Protein AF-A0A6I2U062-F1 (afdb_monomer_lite)

Radius of gyration: 40.83 Å; chains: 1; bounding box: 83×87×114 Å

Organism: NCBI:txid165179

pLDDT: mean 85.65, std 9.31, range [37.38, 96.0]

Secondary structure (DSSP, 8-state):
---B-TTSSB-HHHHHT-SSHHHHHHHHHHHHHHHHHHHGGGT-PPPPPHHHH---PPPHHHHHHHHHHHHHHHHHHHHHHHHHHHHHHHHHHHHHHHHHHHHHHHHHHHHHHHHHHHHHHHHHHHHHH-GGGHHHHHHHHHHHHHHHHHHHHHHHHHHHHHHHHHHHHHHHHHHHHHHHHHHHHHHHHHHHHHHHHHHHHHHHHHHHHHHHHHHHHHHHGGG--STTGGGGGTT-HHHHHHHHHHHHHHHHHHHHHT-HHHHHHHHHHTT------TT-S--TT--HHHHHHHHHHHHHHHHS---------

Structure (mmCIF, N/CA/C/O backbone):
data_AF-A0A6I2U062-F1
#
_entry.id   AF-A0A6I2U062-F1
#
loop_
_atom_site.group_PDB
_atom_site.id
_atom_site.type_symbol
_atom_site.label_atom_id
_atom_site.label_alt_id
_atom_site.label_comp_id
_atom_site.label_asym_id
_atom_site.label_entity_id
_atom_site.label_seq_id
_atom_site.pdbx_PDB_ins_code
_atom_site.Cartn_x
_atom_site.Cartn_y
_atom_site.Cartn_z
_atom_site.occupancy
_atom_site.B_iso_or_equiv
_atom_site.auth_seq_id
_atom_site.auth_comp_id
_atom_site.auth_asym_id
_atom_site.auth_atom_id
_atom_site.pdbx_PDB_model_num
ATOM 1 N N . MET A 1 1 ? 29.842 -41.034 -26.454 1.00 60.28 1 MET A N 1
ATOM 2 C CA . MET A 1 1 ? 30.408 -41.194 -27.812 1.00 60.28 1 MET A CA 1
ATOM 3 C C . MET A 1 1 ? 29.603 -40.338 -28.770 1.00 60.28 1 MET A C 1
ATOM 5 O O . MET A 1 1 ? 28.381 -40.410 -28.728 1.00 60.28 1 MET A O 1
ATOM 9 N N . VAL A 1 2 ? 30.265 -39.502 -29.568 1.00 72.75 2 VAL A N 1
ATOM 10 C CA . VAL A 1 2 ? 29.602 -38.686 -30.597 1.00 72.75 2 VAL A CA 1
ATOM 11 C C . VAL A 1 2 ? 29.411 -39.562 -31.842 1.00 72.75 2 VAL A C 1
ATOM 13 O O . VAL A 1 2 ? 30.367 -40.241 -32.217 1.00 72.75 2 VAL A O 1
ATOM 16 N N . PRO A 1 3 ? 28.215 -39.622 -32.456 1.00 79.75 3 PRO A N 1
ATOM 17 C CA . PRO A 1 3 ? 27.980 -40.508 -33.588 1.00 79.75 3 PRO A CA 1
ATOM 18 C C . PRO A 1 3 ? 28.683 -39.983 -34.846 1.00 79.75 3 PRO A C 1
ATOM 20 O O . PRO A 1 3 ? 28.448 -38.859 -35.301 1.00 79.75 3 PRO A O 1
ATOM 23 N N . ILE A 1 4 ? 29.558 -40.822 -35.398 1.00 83.25 4 ILE A N 1
ATOM 24 C CA . ILE A 1 4 ? 30.374 -40.542 -36.577 1.00 83.25 4 ILE A CA 1
ATOM 25 C C . ILE A 1 4 ? 29.923 -41.482 -37.699 1.00 83.25 4 ILE A C 1
ATOM 27 O O . ILE A 1 4 ? 29.759 -42.685 -37.504 1.00 83.25 4 ILE A O 1
ATOM 31 N N . THR A 1 5 ? 29.685 -40.910 -38.873 1.00 80.94 5 THR A N 1
ATOM 32 C CA . THR A 1 5 ? 29.376 -41.630 -40.112 1.00 80.94 5 THR A CA 1
ATOM 33 C C . THR A 1 5 ? 30.569 -42.469 -40.572 1.00 80.94 5 THR A C 1
ATOM 35 O O . THR A 1 5 ? 31.707 -42.211 -40.187 1.00 80.94 5 THR A O 1
ATOM 38 N N . LYS A 1 6 ? 30.336 -43.457 -41.445 1.00 83.19 6 LYS A N 1
ATOM 39 C CA . LYS A 1 6 ? 31.407 -44.314 -41.994 1.00 83.19 6 LYS A CA 1
ATOM 40 C C . LYS A 1 6 ? 32.537 -43.518 -42.668 1.00 83.19 6 LYS A C 1
ATOM 42 O O . LYS A 1 6 ? 33.671 -43.979 -42.674 1.00 83.19 6 LYS A O 1
ATOM 47 N N . ASP A 1 7 ? 32.239 -42.305 -43.132 1.00 84.50 7 ASP A N 1
ATOM 48 C CA . ASP A 1 7 ? 33.178 -41.397 -43.801 1.00 84.50 7 ASP A CA 1
ATOM 49 C C . ASP A 1 7 ? 33.899 -40.439 -42.827 1.00 84.50 7 ASP A C 1
ATOM 51 O O . ASP A 1 7 ? 34.485 -39.440 -43.241 1.00 84.50 7 ASP A O 1
ATOM 55 N N . GLY A 1 8 ? 33.818 -40.683 -41.514 1.00 84.88 8 GLY A N 1
ATOM 56 C CA . GLY A 1 8 ? 34.518 -39.895 -40.494 1.00 84.88 8 GLY A CA 1
ATOM 57 C C . GLY A 1 8 ? 33.873 -38.546 -40.151 1.00 84.88 8 GLY A C 1
ATOM 58 O O . GLY A 1 8 ? 34.434 -37.780 -39.371 1.00 84.88 8 GLY A O 1
ATOM 59 N N . ARG A 1 9 ? 32.689 -38.233 -40.694 1.00 84.56 9 ARG A N 1
ATOM 60 C CA . ARG A 1 9 ? 31.953 -36.983 -40.411 1.00 84.56 9 ARG A CA 1
ATOM 61 C C . ARG A 1 9 ? 30.921 -37.166 -39.305 1.00 84.56 9 ARG A C 1
ATOM 63 O O . ARG A 1 9 ? 30.359 -38.248 -39.164 1.00 84.56 9 ARG A O 1
ATOM 70 N N . LEU A 1 10 ? 30.606 -36.100 -38.573 1.00 84.94 10 LEU A N 1
ATOM 71 C CA . LEU A 1 10 ? 29.527 -36.101 -37.581 1.00 84.94 10 LEU A CA 1
ATOM 72 C C . LEU A 1 10 ? 28.177 -36.432 -38.228 1.00 84.94 10 LEU A C 1
ATOM 74 O O . LEU A 1 10 ? 27.790 -35.825 -39.228 1.00 84.94 10 LEU A O 1
ATOM 78 N N . SER A 1 11 ? 27.444 -37.373 -37.636 1.00 84.25 11 SER A N 1
ATOM 79 C CA . SER A 1 11 ? 26.101 -37.719 -38.096 1.00 84.25 11 SER A CA 1
ATOM 80 C C . SER A 1 11 ? 25.068 -36.805 -37.444 1.00 84.25 11 SER A C 1
ATOM 82 O O . SER A 1 11 ? 24.564 -37.098 -36.361 1.00 84.25 11 SER A O 1
ATOM 84 N N . ALA A 1 12 ? 24.708 -35.701 -38.107 1.00 79.38 12 ALA A N 1
ATOM 85 C CA . ALA A 1 12 ? 23.625 -34.822 -37.641 1.00 79.38 12 ALA A CA 1
ATOM 86 C C . ALA A 1 12 ? 22.306 -35.596 -37.455 1.00 79.38 12 ALA A C 1
ATOM 88 O O . ALA A 1 12 ? 21.543 -35.342 -36.525 1.00 79.38 12 ALA A O 1
ATOM 89 N N . LYS A 1 13 ? 22.085 -36.596 -38.312 1.00 79.88 13 LYS A N 1
ATOM 90 C CA . LYS A 1 13 ? 20.933 -37.491 -38.268 1.00 79.88 13 LYS A CA 1
ATOM 91 C C . LYS A 1 13 ? 20.884 -38.282 -36.957 1.00 79.88 13 LYS A C 1
ATOM 93 O O . LYS A 1 13 ? 19.873 -38.250 -36.264 1.00 79.88 13 LYS A O 1
ATOM 98 N N . ASP A 1 14 ? 21.981 -38.920 -36.567 1.00 79.38 14 ASP A N 1
ATOM 99 C CA . ASP A 1 14 ? 22.028 -39.716 -35.332 1.00 79.38 14 ASP A CA 1
ATOM 100 C C . ASP A 1 14 ? 22.154 -38.840 -34.075 1.00 79.38 14 ASP A C 1
ATOM 102 O O . ASP A 1 14 ? 21.733 -39.229 -32.983 1.00 79.38 14 ASP A O 1
ATOM 106 N N . MET A 1 15 ? 22.705 -37.630 -34.223 1.00 78.06 15 MET A N 1
ATOM 107 C CA . MET A 1 15 ? 22.767 -36.642 -33.149 1.00 78.06 15 MET A CA 1
ATOM 108 C C . MET A 1 15 ? 21.385 -36.089 -32.790 1.00 78.06 15 MET A C 1
ATOM 110 O O . MET A 1 15 ? 21.024 -36.088 -31.614 1.00 78.06 15 MET A O 1
ATOM 114 N N . PHE A 1 16 ? 20.607 -35.652 -33.784 1.00 78.81 16 PHE A N 1
ATOM 115 C CA . PHE A 1 16 ? 19.375 -34.886 -33.569 1.00 78.81 16 PHE A CA 1
ATOM 116 C C . PHE A 1 16 ? 18.078 -35.673 -33.824 1.00 78.81 16 PHE A C 1
ATOM 118 O O . PHE A 1 16 ? 17.004 -35.103 -33.674 1.00 78.81 16 PHE A O 1
ATOM 125 N N . GLY A 1 17 ? 18.145 -36.977 -34.128 1.00 71.12 17 GLY A N 1
ATOM 126 C CA . GLY A 1 17 ? 16.981 -37.881 -34.137 1.00 71.12 17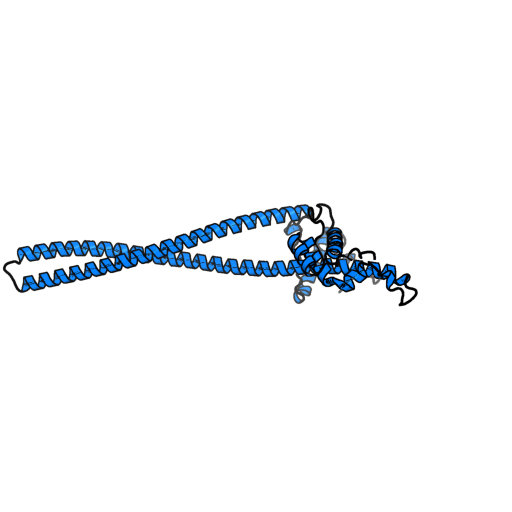 GLY A CA 1
ATOM 127 C C . GLY A 1 17 ? 16.329 -38.071 -35.507 1.00 71.12 17 GLY A C 1
ATOM 128 O O . GLY A 1 17 ? 15.130 -37.873 -35.676 1.00 71.12 17 GLY A O 1
ATOM 129 N N . GLY A 1 18 ? 17.122 -38.440 -36.506 1.00 68.75 18 GLY A N 1
ATOM 130 C CA . GLY A 1 18 ? 16.688 -38.503 -37.889 1.00 68.75 18 GLY A CA 1
ATOM 131 C C . GLY A 1 18 ? 16.008 -39.803 -38.312 1.00 68.75 18 GLY A C 1
ATOM 132 O O . GLY A 1 18 ? 16.602 -40.874 -38.295 1.00 68.75 18 GLY A O 1
ATOM 133 N N . ASN A 1 19 ? 14.782 -39.632 -38.798 1.00 70.25 19 ASN A N 1
ATOM 134 C CA . ASN A 1 19 ? 14.102 -40.332 -39.899 1.00 70.25 19 ASN A CA 1
ATOM 135 C C . ASN A 1 19 ? 12.685 -39.740 -40.051 1.00 70.25 19 ASN A C 1
ATOM 137 O O . ASN A 1 19 ? 12.168 -39.698 -41.160 1.00 70.25 19 ASN A O 1
ATOM 141 N N . ASP A 1 20 ? 12.109 -39.223 -38.958 1.00 79.25 20 ASP A N 1
ATOM 142 C CA . ASP A 1 20 ? 10.832 -38.496 -38.913 1.00 79.25 20 ASP A CA 1
ATOM 143 C C . ASP A 1 20 ? 10.871 -37.358 -37.865 1.00 79.25 20 ASP A C 1
ATOM 145 O O . ASP A 1 20 ? 11.617 -37.421 -36.882 1.00 79.25 20 ASP A O 1
ATOM 149 N N . MET A 1 21 ? 10.041 -36.325 -38.049 1.00 76.38 21 MET A N 1
ATOM 150 C CA . MET A 1 21 ? 9.938 -35.144 -37.180 1.00 76.38 21 MET A CA 1
ATOM 151 C C . MET A 1 21 ? 9.605 -35.489 -35.725 1.00 76.38 21 MET A C 1
ATOM 153 O O . MET A 1 21 ? 10.075 -34.813 -34.809 1.00 76.38 21 MET A O 1
ATOM 157 N N . ASN A 1 22 ? 8.838 -36.553 -35.479 1.00 79.69 22 ASN A N 1
ATOM 158 C CA . ASN A 1 22 ? 8.508 -36.969 -34.115 1.00 79.69 22 ASN A CA 1
ATOM 159 C C . ASN A 1 22 ? 9.727 -37.512 -33.361 1.00 79.69 22 ASN A C 1
ATOM 161 O O . ASN A 1 22 ? 9.903 -37.224 -32.175 1.00 79.69 22 ASN A O 1
ATOM 165 N N . GLN A 1 23 ? 10.595 -38.259 -34.048 1.00 81.75 23 GLN A N 1
ATOM 166 C CA . GLN A 1 23 ? 11.833 -38.777 -33.465 1.00 81.75 23 GLN A CA 1
ATOM 167 C C . GLN A 1 23 ? 12.804 -37.635 -33.164 1.00 81.75 23 GLN A C 1
ATOM 169 O O . GLN A 1 23 ? 13.354 -37.579 -32.063 1.00 81.75 23 GLN A O 1
ATOM 174 N N . ALA A 1 24 ? 12.923 -36.674 -34.085 1.00 83.00 24 ALA A N 1
ATOM 175 C CA . ALA A 1 24 ? 13.755 -35.493 -33.893 1.00 83.00 24 ALA A CA 1
ATOM 176 C C . ALA A 1 24 ? 13.276 -34.652 -32.704 1.00 83.00 24 ALA A C 1
ATOM 178 O O . ALA A 1 24 ? 14.064 -34.244 -31.852 1.00 83.00 24 ALA A O 1
ATOM 179 N N . ARG A 1 25 ? 11.958 -34.462 -32.577 1.00 81.12 25 ARG A N 1
ATOM 180 C CA . ARG A 1 25 ? 11.350 -33.734 -31.458 1.00 81.12 25 ARG A CA 1
ATOM 181 C C . ARG A 1 25 ? 11.618 -34.405 -30.111 1.00 81.12 25 ARG A C 1
ATOM 183 O O . ARG A 1 25 ? 11.981 -33.726 -29.152 1.00 81.12 25 ARG A O 1
ATOM 190 N N . THR A 1 26 ? 11.438 -35.720 -30.024 1.00 84.62 26 THR A N 1
ATOM 191 C CA . THR A 1 26 ? 11.705 -36.483 -28.794 1.00 84.62 26 THR A CA 1
ATOM 192 C C . THR A 1 26 ? 13.185 -36.438 -28.430 1.00 84.62 26 THR A C 1
ATOM 194 O O . THR A 1 26 ? 13.524 -36.172 -27.277 1.00 84.62 26 THR A O 1
ATOM 197 N N . ARG A 1 27 ? 14.071 -36.596 -29.419 1.00 85.31 27 ARG A N 1
ATOM 198 C CA . ARG A 1 27 ? 15.520 -36.512 -29.220 1.00 85.31 27 ARG A CA 1
ATOM 199 C C . ARG A 1 27 ? 15.963 -35.125 -28.761 1.00 85.31 27 ARG A C 1
ATOM 201 O O . ARG A 1 27 ? 16.771 -35.014 -27.847 1.00 85.31 27 ARG A O 1
ATOM 208 N N . MET A 1 28 ? 15.397 -34.068 -29.339 1.00 84.81 28 MET A N 1
ATOM 209 C CA . MET A 1 28 ? 15.682 -32.693 -28.934 1.00 84.81 28 MET A CA 1
ATOM 210 C C . MET A 1 28 ? 15.237 -32.428 -27.489 1.00 84.81 28 MET A C 1
ATOM 212 O O . MET A 1 28 ? 15.977 -31.823 -26.717 1.00 84.81 28 MET A O 1
ATOM 216 N N . ARG A 1 29 ? 14.071 -32.943 -27.071 1.00 85.06 29 ARG A N 1
ATOM 217 C CA . ARG A 1 29 ? 13.631 -32.855 -25.667 1.00 85.06 29 ARG A CA 1
ATOM 218 C C . ARG A 1 29 ? 14.599 -33.539 -24.710 1.00 85.06 29 ARG A C 1
ATOM 220 O O . ARG A 1 29 ? 14.942 -32.939 -23.698 1.00 85.06 29 ARG A O 1
ATOM 227 N N . GLU A 1 30 ? 15.025 -34.756 -25.040 1.00 86.69 30 GLU A N 1
ATOM 228 C CA . GLU A 1 30 ? 15.997 -35.527 -24.259 1.00 86.69 30 GLU A CA 1
ATOM 229 C C . GLU A 1 30 ? 17.319 -34.756 -24.110 1.00 86.69 30 GLU A C 1
ATOM 231 O O . GLU A 1 30 ? 17.854 -34.644 -23.008 1.00 86.69 30 GLU A O 1
ATOM 236 N N . LEU A 1 31 ? 17.817 -34.170 -25.204 1.00 86.81 31 LEU A N 1
ATOM 237 C CA . LEU A 1 31 ? 19.028 -33.350 -25.199 1.00 86.81 31 LEU A CA 1
ATOM 238 C C . LEU A 1 31 ? 18.879 -32.102 -24.323 1.00 86.81 31 LEU A C 1
ATOM 240 O O . LEU A 1 31 ? 19.782 -31.817 -23.542 1.00 86.81 31 LEU A O 1
ATOM 244 N N . HIS A 1 32 ? 17.751 -31.390 -24.398 1.00 85.94 32 HIS A N 1
ATOM 245 C CA . HIS A 1 32 ? 17.496 -30.237 -23.529 1.00 85.94 32 HIS A CA 1
ATOM 246 C C . HIS A 1 32 ? 17.386 -30.624 -22.049 1.00 85.94 32 HIS A C 1
ATOM 248 O O . HIS A 1 32 ? 17.862 -29.871 -21.205 1.00 85.94 32 HIS A O 1
ATOM 254 N N . SER A 1 33 ? 16.806 -31.784 -21.723 1.00 87.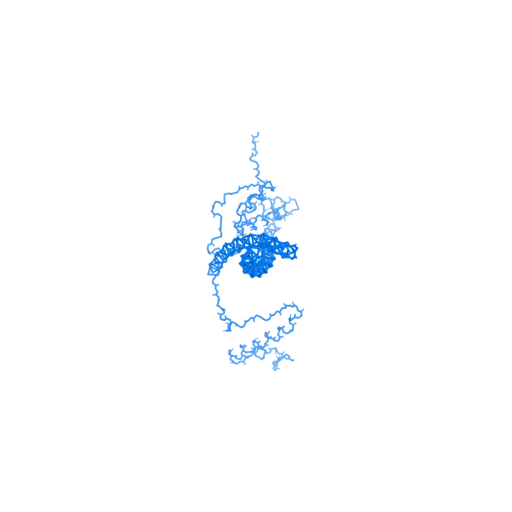81 33 SER A N 1
ATOM 255 C CA . SER A 1 33 ? 16.771 -32.286 -20.342 1.00 87.81 33 SER A CA 1
ATOM 256 C C . SER A 1 33 ? 18.169 -32.622 -19.821 1.00 87.81 33 SER A C 1
ATOM 258 O O . SER A 1 33 ? 18.536 -32.171 -18.743 1.00 87.81 33 SER A O 1
ATOM 260 N N . ARG A 1 34 ? 18.996 -33.310 -20.619 1.00 87.81 34 ARG A N 1
ATOM 261 C CA . ARG A 1 34 ? 20.401 -33.582 -20.259 1.00 87.81 34 ARG A CA 1
ATOM 262 C C . ARG A 1 34 ? 21.236 -32.314 -20.131 1.00 87.81 34 ARG A C 1
ATOM 264 O O . ARG A 1 34 ? 22.101 -32.224 -19.269 1.00 87.81 34 ARG A O 1
ATOM 271 N N . LEU A 1 35 ? 21.005 -31.337 -21.006 1.00 86.94 35 LEU A N 1
ATOM 272 C CA . LEU A 1 35 ? 21.697 -30.056 -20.942 1.00 86.94 35 LEU A CA 1
ATOM 273 C C . LEU A 1 35 ? 21.363 -29.319 -19.640 1.00 86.94 35 LEU A C 1
ATOM 275 O O . LEU A 1 35 ? 22.253 -28.711 -19.057 1.00 86.94 35 LEU A O 1
ATOM 279 N N . ALA A 1 36 ? 20.115 -29.405 -19.173 1.00 88.56 36 ALA A N 1
ATOM 280 C CA . ALA A 1 36 ? 19.677 -28.784 -17.928 1.00 88.56 36 ALA A CA 1
ATOM 281 C C . ALA A 1 36 ? 20.401 -29.348 -16.696 1.00 88.56 36 ALA A C 1
ATOM 283 O O . ALA A 1 36 ? 20.876 -28.565 -15.884 1.00 88.56 36 ALA A O 1
ATOM 284 N N . GLU A 1 37 ? 20.587 -30.671 -16.608 1.00 88.88 37 GLU A N 1
ATOM 285 C CA . GLU A 1 37 ? 21.364 -31.312 -15.526 1.00 88.88 37 GLU A CA 1
ATOM 286 C C . GLU A 1 37 ? 22.801 -30.762 -15.447 1.00 88.88 37 GLU A C 1
ATOM 288 O O . GLU A 1 37 ? 23.344 -30.517 -14.373 1.00 88.88 37 GLU A O 1
ATOM 293 N N . VAL A 1 38 ? 23.431 -30.516 -16.600 1.00 89.00 38 VAL A N 1
ATOM 294 C CA . VAL A 1 38 ? 24.790 -29.947 -16.658 1.00 89.00 38 VAL A CA 1
ATOM 295 C C . VAL A 1 38 ? 24.800 -28.453 -16.314 1.00 89.00 38 VAL A C 1
ATOM 297 O O . VAL A 1 38 ? 25.777 -27.942 -15.756 1.00 89.00 38 VAL A O 1
ATOM 300 N N . ASN A 1 39 ? 23.727 -27.754 -16.669 1.00 88.62 39 ASN A N 1
ATOM 301 C CA . ASN A 1 39 ? 23.559 -26.313 -16.527 1.00 88.62 39 ASN A CA 1
ATOM 302 C C . ASN A 1 39 ? 23.088 -25.879 -15.132 1.00 88.62 39 ASN A C 1
ATOM 304 O O . ASN A 1 39 ? 23.243 -24.709 -14.778 1.00 88.62 39 ASN A O 1
ATOM 308 N N . GLU A 1 40 ? 22.610 -26.817 -14.316 1.00 88.00 40 GLU A N 1
ATOM 309 C CA . GLU A 1 40 ? 22.153 -26.584 -12.945 1.00 88.00 40 GLU A CA 1
ATOM 310 C C . GLU A 1 40 ? 23.222 -25.888 -12.088 1.00 88.00 40 GLU A C 1
ATOM 312 O O . GLU A 1 40 ? 22.932 -24.927 -11.377 1.00 88.00 40 GLU A O 1
ATOM 317 N N . LYS A 1 41 ? 24.500 -26.262 -12.246 1.00 90.56 41 LYS A N 1
ATOM 318 C CA . LYS A 1 41 ? 25.626 -25.622 -11.535 1.00 90.56 41 LYS A CA 1
ATOM 319 C C . LYS A 1 41 ? 25.834 -24.140 -11.882 1.00 90.56 41 LYS A C 1
ATOM 321 O O . LYS A 1 41 ? 26.549 -23.441 -11.169 1.00 90.56 41 LYS A O 1
ATOM 326 N N . TYR A 1 42 ? 25.258 -23.677 -12.990 1.00 87.56 42 TYR A N 1
ATOM 327 C CA . TYR A 1 42 ? 25.274 -22.281 -13.426 1.00 87.56 42 TYR A CA 1
ATOM 328 C C . TYR A 1 42 ? 23.945 -21.564 -13.136 1.00 87.56 42 TYR A C 1
ATOM 330 O O . TYR A 1 42 ? 23.774 -20.426 -13.565 1.00 87.56 42 TYR A O 1
ATOM 338 N N . GLY A 1 43 ? 23.004 -22.213 -12.436 1.00 85.44 43 GLY A N 1
ATOM 339 C CA . GLY A 1 43 ? 21.665 -21.677 -12.177 1.00 85.44 43 GLY A CA 1
ATOM 340 C C . GLY A 1 43 ? 20.797 -21.568 -13.434 1.00 85.44 43 GLY A C 1
ATOM 341 O O . GLY A 1 43 ? 19.869 -20.766 -13.470 1.00 85.44 43 GLY A O 1
ATOM 342 N N . LEU A 1 44 ? 21.127 -22.323 -14.485 1.00 83.88 44 LEU A N 1
ATOM 343 C CA . LEU A 1 44 ? 20.412 -22.311 -15.757 1.00 83.88 44 LEU A CA 1
ATOM 344 C C . LEU A 1 44 ? 19.465 -23.515 -15.819 1.00 83.88 44 LEU A C 1
ATOM 346 O O . LEU A 1 44 ? 19.910 -24.658 -15.919 1.00 83.88 44 LEU A O 1
ATOM 350 N N . GLU A 1 45 ? 18.160 -23.254 -15.785 1.00 80.56 45 GLU A N 1
ATOM 351 C CA . GLU A 1 45 ? 17.114 -24.280 -15.820 1.00 80.56 45 GLU A CA 1
ATOM 352 C C . GLU A 1 45 ? 16.550 -24.523 -17.229 1.00 80.56 45 GLU A C 1
ATOM 354 O O . GLU A 1 45 ? 16.724 -23.733 -18.164 1.00 80.56 45 GLU A O 1
ATOM 359 N N . ARG A 1 46 ? 15.859 -25.654 -17.396 1.00 83.88 46 ARG A N 1
ATOM 360 C CA . ARG A 1 46 ? 15.127 -25.964 -18.626 1.00 83.88 46 ARG A CA 1
ATOM 361 C C . ARG A 1 46 ? 13.815 -25.185 -18.640 1.00 83.88 46 ARG A C 1
ATOM 363 O O . ARG A 1 46 ? 13.018 -25.336 -17.726 1.00 83.88 46 ARG A O 1
ATOM 370 N N . GLY A 1 47 ? 13.544 -24.460 -19.724 1.00 78.75 47 GLY A N 1
ATOM 371 C CA . GLY A 1 47 ? 12.221 -23.872 -19.942 1.00 78.75 47 GLY A CA 1
ATOM 372 C C . GLY A 1 47 ? 11.113 -24.930 -20.060 1.00 78.75 47 GLY A C 1
ATOM 373 O O . GLY A 1 47 ? 11.360 -26.083 -20.443 1.00 78.75 47 GLY A O 1
ATOM 374 N N . ASP A 1 48 ? 9.884 -24.525 -19.755 1.00 79.31 48 ASP A N 1
ATOM 375 C CA . ASP A 1 48 ? 8.717 -25.402 -19.799 1.00 79.31 48 ASP A CA 1
ATOM 376 C C . ASP A 1 48 ? 8.377 -25.880 -21.222 1.00 79.31 48 ASP A C 1
ATOM 378 O O . ASP A 1 48 ? 8.645 -25.211 -22.225 1.00 79.31 48 ASP A O 1
ATOM 382 N N . ASP A 1 49 ? 7.760 -27.062 -21.338 1.00 74.50 49 ASP A N 1
ATOM 383 C CA . ASP A 1 49 ? 7.313 -27.565 -22.642 1.00 74.50 49 ASP A CA 1
ATOM 384 C C . ASP A 1 49 ? 6.108 -26.757 -23.140 1.00 74.50 49 ASP A C 1
ATOM 386 O O . ASP A 1 49 ? 5.048 -26.753 -22.519 1.00 74.50 49 ASP A O 1
ATOM 390 N N . ILE A 1 50 ? 6.256 -26.130 -24.307 1.00 72.12 50 ILE A N 1
ATOM 391 C CA . ILE A 1 50 ? 5.220 -25.314 -24.950 1.00 72.12 50 ILE A CA 1
ATOM 392 C C . ILE A 1 50 ? 3.916 -26.077 -25.243 1.00 72.12 50 ILE A C 1
ATOM 394 O O . ILE A 1 50 ? 2.856 -25.460 -25.305 1.00 72.12 50 ILE A O 1
ATOM 398 N N . ILE A 1 51 ? 3.957 -27.413 -25.404 1.00 70.50 51 ILE A N 1
ATOM 399 C CA . ILE A 1 51 ? 2.729 -28.222 -25.503 1.00 70.50 51 ILE A CA 1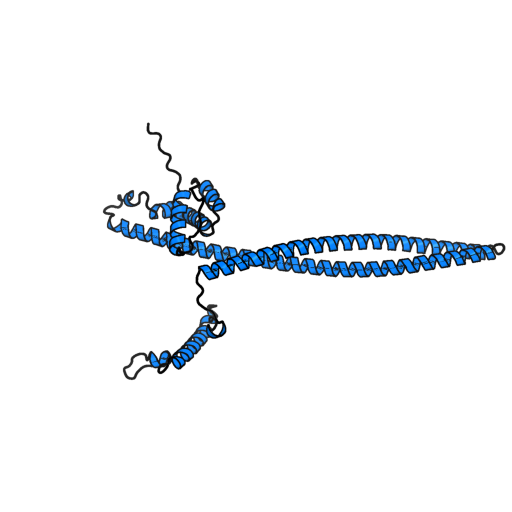
ATOM 400 C C . ILE A 1 51 ? 1.985 -28.220 -24.164 1.00 70.50 51 ILE A C 1
ATOM 402 O O . ILE A 1 51 ? 0.760 -28.157 -24.151 1.00 70.50 51 ILE A O 1
ATOM 406 N N . ILE A 1 52 ? 2.722 -28.316 -23.055 1.00 73.56 52 ILE A N 1
ATOM 407 C CA . ILE A 1 52 ? 2.157 -28.409 -21.706 1.00 73.56 52 ILE A CA 1
ATOM 408 C C . ILE A 1 52 ? 1.670 -27.033 -21.254 1.00 73.56 52 ILE A C 1
ATOM 410 O O . ILE A 1 52 ? 0.556 -26.910 -20.755 1.00 73.56 52 ILE A O 1
ATOM 414 N N . THR A 1 53 ? 2.474 -25.991 -21.466 1.00 74.31 53 THR A N 1
ATOM 415 C CA . THR A 1 53 ? 2.120 -24.624 -21.059 1.00 74.31 53 THR A CA 1
ATOM 416 C C . THR A 1 53 ? 1.093 -23.975 -21.973 1.00 74.31 53 THR A C 1
ATOM 418 O O . THR A 1 53 ? 0.466 -22.992 -21.588 1.00 74.31 53 THR A O 1
ATOM 421 N N . GLY A 1 54 ? 0.934 -24.480 -23.201 1.00 75.50 54 GLY A N 1
ATOM 422 C CA . GLY A 1 54 ? 0.060 -23.883 -24.206 1.00 75.50 54 GLY A CA 1
ATOM 423 C C . GLY A 1 54 ? 0.478 -22.465 -24.603 1.00 75.50 54 GLY A C 1
ATOM 424 O O . GLY A 1 54 ? -0.329 -21.737 -25.189 1.00 75.50 54 GLY A O 1
ATOM 425 N N . ALA A 1 55 ? 1.710 -22.053 -24.281 1.00 71.00 55 ALA A N 1
ATOM 426 C CA . ALA A 1 55 ? 2.191 -20.710 -24.552 1.00 71.00 55 ALA A CA 1
ATOM 427 C C . ALA A 1 55 ? 2.177 -20.453 -26.066 1.00 71.00 55 ALA A C 1
ATOM 429 O O . ALA A 1 55 ? 2.811 -21.156 -26.852 1.00 71.00 55 ALA A O 1
ATOM 430 N N . LYS A 1 56 ? 1.418 -19.443 -26.490 1.00 72.31 56 LYS A N 1
ATOM 431 C CA . LYS A 1 56 ? 1.368 -18.984 -27.881 1.00 72.31 56 LYS A CA 1
ATOM 432 C C . LYS A 1 56 ? 2.143 -17.684 -28.004 1.00 72.31 56 LYS A C 1
ATOM 434 O O . LYS A 1 56 ? 2.182 -16.897 -27.060 1.00 72.31 56 LYS A O 1
ATOM 439 N N . HIS A 1 57 ? 2.720 -17.442 -29.180 1.00 74.00 57 HIS A N 1
ATOM 440 C CA . HIS A 1 57 ? 3.279 -16.134 -29.494 1.00 74.00 57 HIS A CA 1
ATOM 441 C C . HIS A 1 57 ? 2.179 -15.076 -29.334 1.00 74.00 57 HIS A C 1
ATOM 443 O O . HIS A 1 57 ? 1.161 -15.121 -30.027 1.00 74.00 57 HIS A O 1
ATOM 449 N N . LYS A 1 58 ? 2.374 -14.158 -28.388 1.00 69.94 58 LYS A N 1
ATOM 450 C CA . LYS A 1 58 ? 1.531 -12.979 -28.208 1.00 69.94 58 LYS A CA 1
ATOM 451 C C . LYS A 1 58 ? 2.215 -11.808 -28.892 1.00 69.94 58 LYS A C 1
ATOM 453 O O . LYS A 1 58 ? 3.423 -11.628 -28.749 1.00 69.94 58 LYS A O 1
ATOM 458 N N . SER A 1 59 ? 1.437 -10.998 -29.601 1.00 75.44 59 SER A N 1
ATOM 459 C CA . SER A 1 59 ? 1.944 -9.715 -30.079 1.00 75.44 59 SER A CA 1
ATOM 460 C C . SER A 1 59 ? 2.300 -8.825 -28.884 1.00 75.44 59 SER A C 1
ATOM 462 O O . SER A 1 59 ? 1.667 -8.901 -27.822 1.00 75.44 59 SER A O 1
ATOM 464 N N . THR A 1 60 ? 3.284 -7.948 -29.055 1.00 72.62 60 THR A N 1
ATOM 465 C CA . THR A 1 60 ? 3.704 -7.013 -28.005 1.00 72.62 60 THR A CA 1
ATOM 466 C C . THR A 1 60 ? 2.540 -6.147 -27.514 1.00 72.62 60 THR A C 1
ATOM 468 O O . THR A 1 60 ? 2.420 -5.893 -26.319 1.00 72.62 60 THR A O 1
ATOM 471 N N . GLU A 1 61 ? 1.637 -5.746 -28.411 1.00 70.81 61 GLU A N 1
ATOM 472 C CA . GLU A 1 61 ? 0.446 -4.959 -28.075 1.00 70.81 61 GLU A CA 1
ATOM 473 C C . GLU A 1 61 ? -0.555 -5.751 -27.223 1.00 70.81 61 GLU A C 1
ATOM 475 O O . GLU A 1 61 ? -1.044 -5.245 -26.215 1.00 70.81 61 GLU A O 1
ATOM 480 N N . THR A 1 62 ? -0.831 -7.011 -27.579 1.00 73.06 62 THR A N 1
ATOM 481 C CA . THR A 1 62 ? -1.712 -7.872 -26.769 1.00 73.06 62 THR A CA 1
ATOM 482 C C . THR A 1 62 ? -1.156 -8.082 -25.364 1.00 73.06 62 THR A C 1
ATOM 484 O O . THR A 1 62 ? -1.906 -7.991 -24.400 1.00 73.06 62 THR A O 1
ATOM 487 N N . TYR A 1 63 ? 0.161 -8.267 -25.240 1.00 75.12 63 TYR A N 1
ATOM 488 C CA . TYR A 1 63 ? 0.822 -8.403 -23.944 1.00 75.12 63 TYR A CA 1
ATOM 489 C C . TYR A 1 63 ? 0.731 -7.117 -23.109 1.00 75.12 63 TYR A C 1
ATOM 491 O O . TYR A 1 63 ? 0.400 -7.168 -21.928 1.00 75.12 63 TYR A O 1
ATOM 499 N N . ARG A 1 64 ? 0.954 -5.942 -23.718 1.00 73.25 64 ARG A N 1
ATOM 500 C CA . ARG A 1 64 ? 0.816 -4.653 -23.017 1.00 73.25 64 ARG A CA 1
ATOM 501 C C . ARG A 1 64 ? -0.605 -4.395 -22.529 1.00 73.25 64 ARG A C 1
ATOM 503 O O . ARG A 1 64 ? -0.762 -3.863 -21.436 1.00 73.25 64 ARG A O 1
ATOM 510 N N . ARG A 1 65 ? -1.627 -4.744 -23.320 1.00 75.69 65 ARG A N 1
ATOM 511 C CA . ARG A 1 65 ? -3.033 -4.590 -22.911 1.00 75.69 65 ARG A CA 1
ATOM 512 C C . ARG A 1 65 ? -3.378 -5.486 -21.732 1.00 75.69 65 ARG A C 1
ATOM 514 O O . ARG A 1 65 ? -3.920 -4.987 -20.756 1.00 75.69 65 ARG A O 1
ATOM 521 N N . GLU A 1 66 ? -3.007 -6.763 -21.799 1.00 81.31 66 GLU A N 1
ATOM 522 C CA . GLU A 1 66 ? -3.194 -7.695 -20.682 1.00 81.31 66 GLU A CA 1
ATOM 523 C C . GLU A 1 66 ? -2.493 -7.189 -19.413 1.00 81.31 66 GLU A C 1
ATOM 525 O O . GLU A 1 66 ? -3.108 -7.157 -18.351 1.00 81.31 66 GLU A O 1
ATOM 530 N N . LEU A 1 67 ? -1.252 -6.704 -19.531 1.00 81.12 67 LEU A N 1
ATOM 531 C CA . LEU A 1 67 ? -0.508 -6.140 -18.403 1.00 81.12 67 LEU A CA 1
ATOM 532 C C . LEU A 1 67 ? -1.167 -4.866 -17.847 1.00 81.12 67 LEU A C 1
ATOM 534 O O . LEU A 1 67 ? -1.195 -4.658 -16.637 1.00 81.12 67 LEU A O 1
ATOM 538 N N . ALA A 1 68 ? -1.714 -4.003 -18.706 1.00 77.75 68 ALA A N 1
ATOM 539 C CA . ALA A 1 68 ? -2.442 -2.811 -18.274 1.00 77.75 68 ALA A CA 1
ATOM 540 C C . ALA A 1 68 ? -3.738 -3.170 -17.527 1.00 77.75 68 ALA A C 1
ATOM 542 O O . ALA A 1 68 ? -4.046 -2.559 -16.499 1.00 77.75 68 ALA A O 1
ATOM 543 N N . ASP A 1 69 ? -4.469 -4.178 -18.005 1.00 81.56 69 ASP A N 1
ATOM 544 C CA . ASP A 1 69 ? -5.670 -4.693 -17.347 1.00 81.56 69 ASP A CA 1
ATOM 545 C C . ASP A 1 69 ? -5.337 -5.366 -16.005 1.00 81.56 69 ASP A C 1
ATOM 547 O O . ASP A 1 69 ? -6.036 -5.151 -15.008 1.00 81.56 69 ASP A O 1
ATOM 551 N N . GLU A 1 70 ? -4.233 -6.112 -15.934 1.00 88.44 70 GLU A N 1
ATOM 552 C CA . GLU A 1 70 ? -3.718 -6.700 -14.695 1.00 88.44 70 GLU A CA 1
ATOM 553 C C . GLU A 1 70 ? -3.323 -5.614 -13.686 1.00 88.44 70 GLU A C 1
ATOM 555 O O . GLU A 1 70 ? -3.787 -5.631 -12.544 1.00 88.44 70 GLU A O 1
ATOM 560 N N . CYS A 1 71 ? -2.573 -4.594 -14.117 1.00 83.88 71 CYS A N 1
ATOM 561 C CA . CYS A 1 71 ? -2.237 -3.428 -13.297 1.00 83.88 71 CYS A CA 1
ATOM 562 C C . CYS A 1 71 ? -3.489 -2.712 -12.773 1.00 83.88 71 CYS A C 1
ATOM 564 O O . CYS A 1 71 ? -3.546 -2.338 -11.599 1.00 83.88 71 CYS A O 1
ATOM 566 N N . ARG A 1 72 ? -4.516 -2.534 -13.614 1.00 86.31 72 ARG A N 1
ATOM 567 C CA . ARG A 1 72 ? -5.792 -1.931 -13.205 1.00 86.31 72 ARG A CA 1
ATOM 568 C C . ARG A 1 72 ? -6.502 -2.788 -12.157 1.00 86.31 72 ARG A C 1
ATOM 570 O O . ARG A 1 72 ? -7.030 -2.252 -11.183 1.00 86.31 72 ARG A O 1
ATOM 577 N N . THR A 1 73 ? -6.499 -4.103 -12.342 1.00 89.56 73 THR A N 1
ATOM 578 C CA . THR A 1 73 ? -7.112 -5.066 -11.419 1.00 89.56 73 THR A CA 1
ATOM 579 C C . THR A 1 73 ? -6.407 -5.050 -10.065 1.00 89.56 73 THR A C 1
ATOM 581 O O . THR A 1 73 ? -7.063 -4.875 -9.037 1.00 89.56 73 THR A O 1
ATOM 584 N N . LEU A 1 74 ? -5.075 -5.114 -10.063 1.00 86.06 74 LEU A N 1
ATOM 585 C CA . LEU A 1 74 ? -4.246 -5.013 -8.862 1.00 86.06 74 LEU A CA 1
ATOM 586 C C . LEU A 1 74 ? -4.430 -3.667 -8.152 1.00 86.06 74 LEU A C 1
ATOM 588 O O . LEU A 1 74 ? -4.558 -3.627 -6.930 1.00 86.06 74 LEU A O 1
ATOM 592 N N . SER A 1 75 ? -4.503 -2.560 -8.897 1.00 82.12 75 SER A N 1
ATOM 593 C CA . SER A 1 75 ? -4.753 -1.230 -8.329 1.00 82.12 75 SER A CA 1
ATOM 594 C C . SER A 1 75 ? -6.101 -1.165 -7.601 1.00 82.12 75 SER A C 1
ATOM 596 O O . SER A 1 75 ? -6.174 -0.697 -6.459 1.00 82.12 75 SER A O 1
ATOM 598 N N . ASN A 1 76 ? -7.158 -1.716 -8.209 1.00 85.31 76 ASN A N 1
ATOM 599 C CA . ASN A 1 76 ? -8.469 -1.829 -7.569 1.00 85.31 76 ASN A CA 1
ATOM 600 C C . ASN A 1 76 ? -8.402 -2.697 -6.305 1.00 85.31 76 ASN A C 1
ATOM 602 O O . ASN A 1 76 ? -8.949 -2.316 -5.269 1.00 85.31 76 ASN A O 1
ATOM 606 N N . GLU A 1 77 ? -7.698 -3.829 -6.359 1.00 86.25 77 GLU A N 1
ATOM 607 C CA . GLU A 1 77 ? -7.536 -4.732 -5.218 1.00 86.25 77 GLU A CA 1
ATOM 608 C C . GLU A 1 77 ? -6.791 -4.058 -4.053 1.00 86.25 77 GLU A C 1
ATOM 610 O O . GLU A 1 77 ? -7.201 -4.180 -2.896 1.00 86.25 77 GLU A O 1
ATOM 615 N N . VAL A 1 78 ? -5.739 -3.283 -4.338 1.00 83.50 78 VAL A N 1
ATOM 616 C CA . VAL A 1 78 ? -5.028 -2.464 -3.341 1.00 83.50 78 VAL A CA 1
ATOM 617 C C . VAL A 1 78 ? -5.970 -1.435 -2.716 1.00 83.50 78 VAL A C 1
ATOM 619 O O . VAL A 1 78 ? -5.990 -1.284 -1.490 1.00 83.50 78 VAL A O 1
ATOM 622 N N . GLY A 1 79 ? -6.788 -0.761 -3.529 1.00 83.94 79 GLY A N 1
ATOM 623 C CA . GLY A 1 79 ? -7.821 0.158 -3.051 1.00 83.94 79 GLY A CA 1
ATOM 624 C C . GLY A 1 79 ? -8.799 -0.525 -2.091 1.00 83.94 79 GLY A C 1
ATOM 625 O O . GLY A 1 79 ? -9.006 -0.051 -0.970 1.00 83.94 79 GLY A O 1
ATOM 626 N N . MET A 1 80 ? -9.332 -1.686 -2.478 1.00 86.25 80 MET A N 1
ATOM 627 C CA . MET A 1 80 ? -10.231 -2.485 -1.641 1.00 86.25 80 MET A CA 1
ATOM 628 C C . MET A 1 80 ? -9.559 -2.908 -0.328 1.00 86.25 80 MET A C 1
ATOM 630 O O . MET A 1 80 ? -10.118 -2.682 0.747 1.00 86.25 80 MET A O 1
ATOM 634 N N . LYS A 1 81 ? -8.328 -3.431 -0.376 1.00 86.56 81 LYS A N 1
ATOM 635 C CA . LYS A 1 81 ? -7.562 -3.818 0.822 1.00 86.56 81 LYS A CA 1
ATOM 636 C C . LYS A 1 81 ? -7.327 -2.636 1.761 1.00 86.56 81 LYS A C 1
ATOM 638 O O . LYS A 1 81 ? -7.476 -2.787 2.972 1.00 86.56 81 LYS A O 1
ATOM 643 N N . LYS A 1 82 ? -7.039 -1.443 1.230 1.00 86.38 82 LYS A N 1
ATOM 644 C CA . LYS A 1 82 ? -6.885 -0.219 2.032 1.00 86.38 82 LYS A CA 1
ATOM 645 C C . LYS A 1 82 ? -8.180 0.150 2.763 1.00 86.38 82 LYS A C 1
ATOM 647 O O . LYS A 1 82 ? -8.140 0.478 3.949 1.00 86.38 82 LYS A O 1
ATOM 652 N N . THR A 1 83 ? -9.330 0.053 2.090 1.00 87.62 83 THR A N 1
ATOM 653 C CA . THR A 1 83 ? -10.634 0.300 2.732 1.00 87.62 83 THR A CA 1
ATOM 654 C C . THR A 1 83 ? -10.939 -0.733 3.818 1.00 87.62 83 THR A C 1
ATOM 656 O O . THR A 1 83 ? -11.330 -0.345 4.921 1.00 87.62 83 THR A O 1
ATOM 659 N N . LEU A 1 84 ? -10.663 -2.018 3.561 1.00 87.12 84 LEU A N 1
ATOM 660 C CA . LEU A 1 84 ? -10.837 -3.101 4.529 1.00 87.12 84 LEU A CA 1
ATOM 661 C C . LEU A 1 84 ? -9.965 -2.891 5.772 1.00 87.12 84 LEU A C 1
ATOM 663 O O . LEU A 1 84 ? -10.470 -2.985 6.887 1.00 87.12 84 LEU A O 1
ATOM 667 N N . LEU A 1 85 ? -8.690 -2.536 5.590 1.00 85.31 85 LEU A N 1
ATOM 668 C CA . LEU A 1 85 ? -7.760 -2.258 6.688 1.00 85.31 85 LEU A CA 1
ATOM 669 C C . LEU A 1 85 ? -8.239 -1.080 7.545 1.00 85.31 85 LEU A C 1
ATOM 671 O O . LEU A 1 85 ? -8.236 -1.164 8.772 1.00 85.31 85 LEU A O 1
ATOM 675 N N . SER A 1 86 ? -8.743 -0.009 6.921 1.00 87.44 86 SER A N 1
ATOM 676 C CA . SER A 1 86 ? -9.347 1.100 7.671 1.00 87.44 86 SER A CA 1
ATOM 677 C C . SER A 1 86 ? -10.584 0.663 8.470 1.00 87.44 86 SER A C 1
ATOM 679 O O . SER A 1 86 ? -10.789 1.107 9.603 1.00 87.44 86 SER A O 1
ATOM 681 N N . GLY A 1 87 ? -11.384 -0.252 7.910 1.00 87.81 87 GLY A N 1
ATOM 682 C CA . GLY A 1 87 ? -12.541 -0.840 8.576 1.00 87.81 87 GLY A CA 1
ATOM 683 C C . GLY A 1 87 ? -12.141 -1.700 9.774 1.00 87.81 87 GLY A C 1
ATOM 684 O O . GLY A 1 87 ? -12.719 -1.546 10.850 1.00 87.81 87 GLY A O 1
ATOM 685 N N . LEU A 1 88 ? -11.120 -2.549 9.616 1.00 86.00 88 LEU A N 1
ATOM 686 C CA . LEU A 1 88 ? -10.566 -3.376 10.691 1.00 86.00 88 LEU A CA 1
ATOM 687 C C . LEU A 1 88 ? -10.018 -2.515 11.832 1.00 86.00 88 LEU A C 1
ATOM 689 O O . LEU A 1 88 ? -10.379 -2.749 12.983 1.00 86.00 88 LEU A O 1
ATOM 693 N N . ASN A 1 89 ? -9.259 -1.460 11.525 1.00 87.75 89 ASN A N 1
ATOM 694 C CA . ASN A 1 89 ? -8.757 -0.524 12.536 1.00 87.75 89 ASN A CA 1
ATOM 695 C C . ASN A 1 89 ? -9.894 0.136 13.323 1.00 87.75 89 ASN A C 1
ATOM 697 O O . ASN A 1 89 ? -9.848 0.206 14.549 1.00 87.75 89 ASN A O 1
ATOM 701 N N . ARG A 1 90 ? -10.971 0.551 12.645 1.00 92.62 90 ARG A N 1
ATOM 702 C CA . ARG A 1 90 ? -12.152 1.100 13.326 1.00 92.62 90 ARG A CA 1
ATOM 703 C C . ARG A 1 90 ? -12.820 0.063 14.235 1.00 92.62 90 ARG A C 1
ATOM 705 O O . ARG A 1 90 ? -13.301 0.419 15.312 1.00 92.62 90 ARG A O 1
ATOM 712 N N . SER A 1 91 ? -12.877 -1.197 13.809 1.00 87.62 91 SER A N 1
ATOM 713 C CA . SER A 1 91 ? -13.405 -2.304 14.616 1.00 87.62 91 SER A CA 1
ATOM 714 C C . SER A 1 91 ? -12.537 -2.587 15.844 1.00 87.62 91 SER A C 1
ATOM 716 O O . SER A 1 91 ? -13.095 -2.766 16.925 1.00 87.62 91 SER A O 1
ATOM 718 N N . ILE A 1 92 ? -11.207 -2.529 15.716 1.00 86.94 92 ILE A N 1
ATOM 719 C CA . ILE A 1 92 ? -10.258 -2.620 16.838 1.00 86.94 92 ILE A CA 1
ATOM 720 C C . ILE A 1 92 ? -10.535 -1.511 17.856 1.00 86.94 92 ILE A C 1
ATOM 722 O O . ILE A 1 92 ? -10.803 -1.806 19.017 1.00 86.94 92 ILE A O 1
ATOM 726 N N . THR A 1 93 ? -10.607 -0.248 17.425 1.00 90.44 93 THR A N 1
ATOM 727 C CA . THR A 1 93 ? -10.883 0.878 18.337 1.00 90.44 93 THR A CA 1
ATOM 728 C C . THR A 1 93 ? -12.230 0.731 19.054 1.00 90.44 93 THR A C 1
ATOM 730 O O . THR A 1 93 ? -12.363 1.042 20.242 1.00 90.44 93 THR A O 1
ATOM 733 N N . LYS A 1 94 ? -13.258 0.232 18.355 1.00 92.38 94 LYS A N 1
ATOM 734 C CA . LYS A 1 94 ? -14.557 -0.076 18.972 1.00 92.38 94 LYS A CA 1
ATOM 735 C C . LYS A 1 94 ? -14.444 -1.197 20.008 1.00 92.38 94 LYS A C 1
ATOM 737 O O . LYS A 1 94 ? -15.027 -1.068 21.085 1.00 92.38 94 LYS A O 1
ATOM 742 N N . ALA A 1 95 ? -13.713 -2.269 19.705 1.00 84.94 95 ALA A N 1
ATOM 743 C CA . ALA A 1 95 ? -13.489 -3.381 20.626 1.00 84.94 95 ALA A CA 1
ATOM 744 C C . ALA A 1 95 ? -12.727 -2.925 21.882 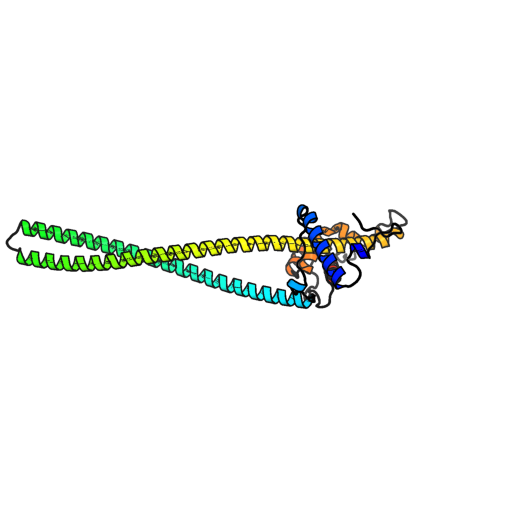1.00 84.94 95 ALA A C 1
ATOM 746 O O . ALA A 1 95 ? -13.172 -3.200 22.994 1.00 84.94 95 ALA A O 1
ATOM 747 N N . GLU A 1 96 ? -11.664 -2.134 21.727 1.00 86.81 96 GLU A N 1
ATOM 748 C CA . GLU A 1 96 ? -10.908 -1.542 22.839 1.00 86.81 96 GLU A CA 1
ATOM 749 C C . GLU A 1 96 ? -11.786 -0.652 23.727 1.00 86.81 96 GLU A C 1
ATOM 751 O O . GLU A 1 96 ? -11.746 -0.746 24.954 1.00 86.81 96 GLU A O 1
ATOM 756 N N . THR A 1 97 ? -12.628 0.186 23.116 1.00 92.94 97 THR A N 1
ATOM 757 C CA . THR A 1 97 ? -13.559 1.060 23.848 1.00 92.94 97 THR A CA 1
ATOM 758 C C . THR A 1 97 ? -14.577 0.237 24.637 1.00 92.94 97 THR A C 1
ATOM 760 O O . THR A 1 97 ? -14.859 0.534 25.799 1.00 92.94 97 THR A O 1
ATOM 763 N N . LYS A 1 98 ? -15.099 -0.838 24.033 1.00 90.19 98 LYS A N 1
ATOM 764 C CA . LYS A 1 98 ? -16.021 -1.770 24.690 1.00 90.19 98 LYS A CA 1
ATOM 765 C C . LYS A 1 98 ? -15.356 -2.483 25.868 1.00 90.19 98 LYS A C 1
ATOM 767 O O . LYS A 1 98 ? -15.983 -2.596 26.917 1.00 90.19 98 LYS A O 1
ATOM 772 N N . ILE A 1 99 ? -14.106 -2.926 25.720 1.00 88.88 99 ILE A N 1
ATOM 773 C CA . ILE A 1 99 ? -13.325 -3.538 26.805 1.00 88.88 99 ILE A CA 1
ATOM 774 C C . ILE A 1 99 ? -13.164 -2.553 27.959 1.00 88.88 99 ILE A C 1
ATOM 776 O O . ILE A 1 99 ? -13.511 -2.904 29.083 1.00 88.88 99 ILE A O 1
ATOM 780 N N . LYS A 1 100 ? -12.734 -1.313 27.689 1.00 93.44 100 LYS A N 1
ATOM 781 C CA . LYS A 1 100 ? -12.589 -0.275 28.724 1.00 93.44 100 LYS A CA 1
ATOM 782 C C . LYS A 1 100 ? -13.903 -0.032 29.469 1.00 93.44 100 LYS A C 1
ATOM 784 O O . LYS A 1 100 ? -13.928 -0.047 30.695 1.00 93.44 100 LYS A O 1
ATOM 789 N N . ALA A 1 101 ? -15.013 0.106 28.742 1.00 92.69 101 ALA A N 1
ATOM 790 C CA . ALA A 1 101 ? -16.329 0.293 29.349 1.00 92.69 101 ALA A CA 1
ATOM 791 C C . ALA A 1 101 ? -16.759 -0.912 30.208 1.00 92.69 101 ALA A C 1
ATOM 793 O O . ALA A 1 101 ? -17.290 -0.733 31.304 1.00 92.69 101 ALA A O 1
ATOM 794 N N . LEU A 1 102 ? -16.525 -2.142 29.734 1.00 88.75 102 LEU A N 1
ATOM 795 C CA . LEU A 1 102 ? -16.813 -3.368 30.485 1.00 88.75 102 LEU A CA 1
ATOM 796 C C . LEU A 1 102 ? -15.936 -3.497 31.732 1.00 88.75 102 LEU A C 1
ATOM 798 O O . LEU A 1 102 ? -16.457 -3.864 32.778 1.00 88.75 102 LEU A O 1
ATOM 802 N N . GLN A 1 103 ? -14.652 -3.141 31.658 1.00 91.06 103 GLN A N 1
ATOM 803 C CA . GLN A 1 103 ? -13.756 -3.102 32.816 1.00 91.06 103 GLN A CA 1
ATOM 804 C C . GLN A 1 103 ? -14.270 -2.137 33.889 1.00 91.06 103 GLN A C 1
ATOM 806 O O . GLN A 1 103 ? -14.355 -2.513 35.056 1.00 91.06 103 GLN A O 1
ATOM 811 N N . THR A 1 104 ? -14.689 -0.927 33.502 1.00 95.25 104 THR A N 1
ATOM 812 C CA . THR A 1 104 ? -15.294 0.033 34.438 1.00 95.25 104 THR A CA 1
ATOM 813 C C . THR A 1 104 ? -16.591 -0.505 35.043 1.00 95.25 104 THR A C 1
ATOM 815 O O . THR A 1 104 ? -16.794 -0.405 36.250 1.00 95.25 104 THR A O 1
ATOM 818 N N . MET A 1 105 ? -17.464 -1.115 34.233 1.00 92.62 105 MET A N 1
ATOM 819 C CA . MET A 1 105 ? -18.702 -1.729 34.731 1.00 92.62 105 MET A CA 1
ATOM 820 C C . MET A 1 105 ? -18.429 -2.860 35.730 1.00 92.62 105 MET A C 1
ATOM 822 O O . MET A 1 105 ? -19.099 -2.921 36.756 1.00 92.62 105 MET A O 1
ATOM 826 N N . VAL A 1 106 ? -17.456 -3.731 35.447 1.00 89.88 106 VAL A N 1
ATOM 827 C CA . VAL A 1 106 ? -17.039 -4.817 36.347 1.00 89.88 106 VAL A CA 1
ATOM 828 C C . VAL A 1 106 ? -16.529 -4.244 37.667 1.00 89.88 106 VAL A C 1
ATOM 830 O O . VAL A 1 106 ? -17.037 -4.633 38.711 1.00 89.88 106 VAL A O 1
ATOM 833 N N . SER A 1 107 ? -15.628 -3.259 37.627 1.00 93.75 107 SER A N 1
ATOM 834 C CA . SER A 1 107 ? -15.088 -2.624 38.837 1.00 93.75 107 SER A CA 1
ATOM 835 C C . SER A 1 107 ? -16.179 -1.972 39.700 1.00 93.75 107 SER A C 1
ATOM 837 O O . SER A 1 107 ? -16.188 -2.136 40.920 1.00 93.75 107 SER A O 1
ATOM 839 N N . ASN A 1 108 ? -17.148 -1.292 39.079 1.00 94.69 108 ASN A N 1
ATOM 840 C CA . ASN A 1 108 ? -18.275 -0.694 39.800 1.00 94.69 108 ASN A CA 1
ATOM 841 C C . ASN A 1 108 ? -19.177 -1.751 40.456 1.00 94.69 108 ASN A C 1
ATOM 843 O O . ASN A 1 108 ? -19.648 -1.548 41.574 1.00 94.69 108 ASN A O 1
ATOM 847 N N . LEU A 1 109 ? -19.432 -2.867 39.767 1.00 90.75 109 LEU A N 1
ATOM 848 C CA . LEU A 1 109 ? -20.253 -3.961 40.289 1.00 90.75 109 LEU A CA 1
ATOM 849 C C . LEU A 1 109 ? -19.542 -4.728 41.413 1.00 90.75 109 LEU A C 1
ATOM 851 O O . LEU A 1 109 ? -20.193 -5.058 42.396 1.00 90.75 109 LEU A O 1
ATOM 855 N N . GLU A 1 110 ? -18.227 -4.943 41.315 1.00 90.88 110 GLU A N 1
ATOM 856 C CA . GLU A 1 110 ? -17.413 -5.534 42.391 1.00 90.88 110 GLU A CA 1
ATOM 857 C C . GLU A 1 110 ? -17.430 -4.662 43.651 1.00 90.88 110 GLU A C 1
ATOM 859 O O . GLU A 1 110 ? -17.559 -5.174 44.762 1.00 90.88 110 GLU A O 1
ATOM 864 N N . LYS A 1 111 ? -17.383 -3.333 43.491 1.00 95.19 111 LYS A N 1
ATOM 865 C CA . LYS A 1 111 ? -17.539 -2.408 44.618 1.00 95.19 111 LYS A CA 1
ATOM 866 C C . LYS A 1 111 ? -18.931 -2.509 45.249 1.00 95.19 111 LYS A C 1
ATOM 868 O O . LYS A 1 111 ? -19.040 -2.643 46.461 1.00 95.19 111 LYS A O 1
ATOM 873 N N . ALA A 1 112 ? -19.990 -2.505 44.436 1.00 91.00 112 ALA A N 1
ATOM 874 C CA . ALA A 1 112 ? -21.362 -2.630 44.932 1.00 91.00 112 ALA A CA 1
ATOM 875 C C . ALA A 1 112 ? -21.621 -3.978 45.632 1.00 91.00 112 ALA A C 1
ATOM 877 O O . ALA A 1 112 ? -22.370 -4.037 46.606 1.00 91.00 112 ALA A O 1
ATOM 878 N N . GLU A 1 113 ? -21.011 -5.057 45.140 1.00 88.56 113 GLU A N 1
ATOM 879 C CA . GLU A 1 113 ? -21.027 -6.372 45.778 1.00 88.56 113 GLU A CA 1
ATOM 880 C C . GLU A 1 113 ? -20.357 -6.323 47.158 1.00 88.56 113 GLU A C 1
ATOM 882 O O . GLU A 1 113 ? -20.956 -6.776 48.133 1.00 88.56 113 GLU A O 1
ATOM 887 N N . ALA A 1 114 ? -19.160 -5.732 47.252 1.00 92.81 114 ALA A N 1
ATOM 888 C CA . ALA A 1 114 ? -18.435 -5.577 48.512 1.00 92.81 114 ALA A CA 1
ATOM 889 C C . ALA A 1 114 ? -19.214 -4.730 49.532 1.00 92.81 114 ALA A C 1
ATOM 891 O O . ALA A 1 114 ? -19.369 -5.152 50.678 1.00 92.81 114 ALA A O 1
ATOM 892 N N . ASP A 1 115 ? -19.767 -3.589 49.106 1.00 93.06 115 ASP A N 1
ATOM 893 C CA . ASP A 1 115 ? -20.550 -2.693 49.963 1.00 93.06 115 ASP A CA 1
ATOM 894 C C . ASP A 1 115 ? -21.792 -3.410 50.523 1.00 93.06 115 ASP A C 1
ATOM 896 O O . ASP A 1 115 ? -22.038 -3.380 51.730 1.00 93.06 115 ASP A O 1
ATOM 900 N N . LYS A 1 116 ? -22.547 -4.128 49.673 1.00 91.56 116 LYS A N 1
ATOM 901 C CA . LYS A 1 116 ? -23.728 -4.902 50.104 1.00 91.56 116 LYS A CA 1
ATOM 902 C C . LYS A 1 116 ? -23.363 -6.058 51.029 1.00 91.56 116 LYS A C 1
ATOM 904 O O . LYS A 1 116 ? -24.098 -6.331 51.977 1.00 91.56 116 LYS A O 1
ATOM 909 N N . GLN A 1 117 ? -22.245 -6.736 50.772 1.00 91.50 117 GLN A N 1
ATOM 910 C CA . GLN A 1 117 ? -21.748 -7.804 51.637 1.00 91.50 117 GLN A CA 1
ATOM 911 C C . GLN A 1 117 ? -21.381 -7.261 53.027 1.00 91.50 117 GLN A C 1
ATOM 913 O O . GLN A 1 117 ? -21.728 -7.886 54.029 1.00 91.50 117 GLN A O 1
ATOM 918 N N . ALA A 1 118 ? -20.750 -6.084 53.090 1.00 94.12 118 ALA A N 1
ATOM 919 C CA . ALA A 1 118 ? -20.458 -5.393 54.344 1.00 94.12 118 ALA A CA 1
ATOM 920 C C . ALA A 1 118 ? -21.744 -4.991 55.084 1.00 94.12 118 ALA A C 1
ATOM 922 O O . ALA A 1 118 ? -21.867 -5.271 56.273 1.00 94.12 118 ALA A O 1
ATOM 923 N N . THR A 1 119 ? -22.750 -4.454 54.380 1.00 92.38 119 THR A N 1
ATOM 924 C CA . THR A 1 119 ? -24.035 -4.081 55.009 1.00 92.38 119 THR A CA 1
ATOM 925 C C . THR A 1 119 ? -24.756 -5.296 55.598 1.00 92.38 119 THR A C 1
ATOM 927 O O . THR A 1 119 ? -25.362 -5.210 56.663 1.00 92.38 119 THR A O 1
ATOM 930 N N . ILE A 1 120 ? -24.710 -6.444 54.910 1.00 91.06 120 ILE A N 1
ATOM 931 C CA . ILE A 1 120 ? -25.272 -7.699 55.431 1.00 91.06 120 ILE A CA 1
ATOM 932 C C . ILE A 1 120 ? -24.543 -8.110 56.716 1.00 91.06 120 ILE A C 1
ATOM 934 O O . ILE A 1 120 ? -25.213 -8.441 57.689 1.00 91.06 120 ILE A O 1
ATOM 938 N N . ALA A 1 121 ? -23.208 -8.052 56.738 1.00 91.75 121 ALA A N 1
ATOM 939 C CA . ALA A 1 121 ? -22.416 -8.407 57.916 1.00 91.75 121 ALA A CA 1
ATOM 940 C C . ALA A 1 121 ? -22.706 -7.488 59.119 1.00 91.75 121 ALA A C 1
ATOM 942 O O . ALA A 1 121 ? -22.878 -7.977 60.233 1.00 91.75 121 ALA A O 1
ATOM 943 N N . GLU A 1 122 ? -22.829 -6.177 58.892 1.00 92.19 122 GLU A N 1
ATOM 944 C CA . GLU A 1 122 ? -23.198 -5.201 59.928 1.00 92.19 122 GLU A CA 1
ATOM 945 C C . GLU A 1 122 ? -24.604 -5.456 60.490 1.00 92.19 122 GLU A C 1
ATOM 947 O O . GLU A 1 122 ? -24.799 -5.448 61.705 1.00 92.19 122 GLU A O 1
ATOM 952 N N . LEU A 1 123 ? -25.590 -5.728 59.625 1.00 89.56 123 LEU A N 1
ATOM 953 C CA . LEU A 1 123 ? -26.957 -6.046 60.053 1.00 89.56 123 LEU A CA 1
ATOM 954 C C . LEU A 1 123 ? -27.028 -7.374 60.823 1.00 89.56 123 LEU A C 1
ATOM 956 O O . LEU A 1 123 ? -27.793 -7.488 61.782 1.00 89.56 123 LEU A O 1
ATOM 960 N N . GLU A 1 124 ? -26.247 -8.377 60.417 1.00 88.94 124 GLU A N 1
ATOM 961 C CA . GLU A 1 124 ? -26.146 -9.660 61.118 1.00 88.94 124 GLU A CA 1
ATOM 962 C C . GLU A 1 124 ? -25.525 -9.502 62.515 1.00 88.94 124 GLU A C 1
ATOM 964 O O . GLU A 1 124 ? -26.040 -10.085 63.474 1.00 88.94 124 GLU A O 1
ATOM 969 N N . ASP A 1 125 ? -24.476 -8.686 62.654 1.00 89.38 125 ASP A N 1
ATOM 970 C CA . ASP A 1 125 ? -23.853 -8.387 63.950 1.00 89.38 125 ASP A CA 1
ATOM 971 C C . ASP A 1 125 ? -24.786 -7.574 64.864 1.00 89.38 125 ASP A C 1
ATOM 973 O O . ASP A 1 125 ? -24.996 -7.930 66.026 1.00 89.38 125 ASP A O 1
ATOM 977 N N . TYR A 1 126 ? -25.451 -6.548 64.323 1.00 86.69 126 TYR A N 1
ATOM 978 C CA . TYR A 1 126 ? -26.426 -5.744 65.064 1.00 86.69 126 TYR A CA 1
ATOM 979 C C . TYR A 1 126 ? -27.581 -6.600 65.610 1.00 86.69 126 TYR A C 1
ATOM 981 O O . TYR A 1 126 ? -27.934 -6.501 66.786 1.00 86.69 126 TYR A O 1
ATOM 989 N N . MET A 1 127 ? -28.127 -7.508 64.791 1.00 85.31 127 MET A N 1
ATOM 990 C CA . MET A 1 127 ? -29.189 -8.435 65.204 1.00 85.31 127 MET A CA 1
ATOM 991 C C . MET A 1 127 ? -28.747 -9.379 66.332 1.00 85.31 127 MET A C 1
ATOM 993 O O . MET A 1 127 ? -29.553 -9.732 67.192 1.00 85.31 127 MET A O 1
ATOM 997 N N . LYS A 1 128 ? -27.475 -9.792 66.342 1.00 84.38 128 LYS A N 1
ATOM 998 C CA . LYS A 1 128 ? -26.908 -10.658 67.385 1.00 84.38 128 LYS A CA 1
ATOM 999 C C . LYS A 1 128 ? -26.839 -9.954 68.744 1.00 84.38 128 LYS A C 1
ATOM 1001 O O . LYS A 1 128 ? -26.991 -10.610 69.773 1.00 84.38 128 LYS A O 1
ATOM 1006 N N . ASN A 1 129 ? -26.649 -8.636 68.733 1.00 83.50 129 ASN A N 1
ATOM 1007 C CA . ASN A 1 129 ? -26.502 -7.806 69.928 1.00 83.50 129 ASN A CA 1
ATOM 1008 C C . ASN A 1 129 ? -27.830 -7.160 70.393 1.00 83.50 129 ASN A C 1
ATOM 1010 O O . ASN A 1 129 ? -27.933 -6.762 71.555 1.00 83.50 129 ASN A O 1
ATOM 1014 N N . HIS A 1 130 ? -28.868 -7.104 69.540 1.00 79.12 130 HIS A N 1
ATOM 1015 C CA . HIS A 1 130 ? -30.164 -6.472 69.838 1.00 79.12 130 HIS A CA 1
ATOM 1016 C C . HIS A 1 130 ? -31.374 -7.312 69.370 1.00 79.12 130 HIS A C 1
ATOM 1018 O O . HIS A 1 130 ? -31.853 -7.201 68.244 1.00 79.12 130 HIS A O 1
ATOM 1024 N N . LEU A 1 131 ? -31.921 -8.130 70.280 1.00 72.44 131 LEU A N 1
ATOM 1025 C CA . LEU A 1 131 ? -33.028 -9.067 70.011 1.00 72.44 131 LEU A CA 1
ATOM 1026 C C . LEU A 1 131 ? -34.411 -8.410 69.805 1.00 72.44 131 LEU A C 1
ATOM 1028 O O . LEU A 1 131 ? -35.309 -9.066 69.279 1.00 72.44 131 LEU A O 1
ATOM 1032 N N . GLY A 1 132 ? -34.595 -7.146 70.206 1.00 73.81 132 GLY A N 1
ATOM 1033 C CA . GLY A 1 132 ? -35.889 -6.444 70.153 1.00 73.81 132 GLY A CA 1
ATOM 1034 C C . GLY A 1 132 ? -36.401 -6.153 68.736 1.00 73.81 132 GLY A C 1
ATOM 1035 O O . GLY A 1 132 ? -37.602 -6.240 68.499 1.00 73.81 132 GLY A O 1
ATOM 1036 N N . ASP A 1 133 ? -35.491 -5.922 67.783 1.00 77.62 133 ASP A N 1
ATOM 1037 C CA . ASP A 1 133 ? -35.811 -5.494 66.407 1.00 77.62 133 ASP A CA 1
ATOM 1038 C C . ASP A 1 133 ? -35.569 -6.598 65.357 1.00 77.62 133 ASP A C 1
ATOM 1040 O O . ASP A 1 133 ? -35.516 -6.356 64.146 1.00 77.62 133 ASP A O 1
ATOM 1044 N N . ALA A 1 134 ? -35.415 -7.847 65.807 1.00 80.62 134 ALA A N 1
ATOM 1045 C CA . ALA A 1 134 ? -34.931 -8.959 64.987 1.00 80.62 134 ALA A CA 1
ATOM 1046 C C . ALA A 1 134 ? -35.776 -9.233 63.725 1.00 80.62 134 ALA A C 1
ATOM 1048 O O . ALA A 1 134 ? -35.240 -9.660 62.702 1.00 80.62 134 ALA A O 1
ATOM 1049 N N . VAL A 1 135 ? -37.089 -8.981 63.764 1.00 84.06 135 VAL A N 1
ATOM 1050 C CA . VAL A 1 135 ? -37.989 -9.210 62.618 1.00 84.06 135 VAL A CA 1
ATOM 1051 C C . VAL A 1 135 ? -37.719 -8.213 61.487 1.00 84.06 135 VAL A C 1
ATOM 1053 O O . VAL A 1 135 ? -37.600 -8.621 60.329 1.00 84.06 135 VAL A O 1
ATOM 1056 N N . GLU A 1 136 ? -37.573 -6.925 61.808 1.00 86.50 136 GLU A N 1
ATOM 1057 C CA . GLU A 1 136 ? -37.316 -5.878 60.813 1.00 86.50 136 GLU A CA 1
ATOM 1058 C C . GLU A 1 136 ? -35.909 -6.019 60.215 1.00 86.50 136 GLU A C 1
ATOM 1060 O O . GLU A 1 136 ? -35.735 -5.943 58.995 1.00 86.50 136 GLU A O 1
ATOM 1065 N N . ILE A 1 137 ? -34.906 -6.313 61.051 1.00 85.81 137 ILE A N 1
ATOM 1066 C CA . ILE A 1 137 ? -33.525 -6.529 60.597 1.00 85.81 137 ILE A CA 1
ATOM 1067 C C . ILE A 1 137 ? -33.445 -7.740 59.658 1.00 85.81 137 ILE A C 1
ATOM 1069 O O . ILE A 1 137 ? -32.815 -7.671 58.601 1.00 85.81 137 ILE A O 1
ATOM 1073 N N . LYS A 1 138 ? -34.148 -8.835 59.973 1.00 87.88 138 LYS A N 1
ATOM 1074 C CA . LYS A 1 138 ? -34.191 -10.033 59.122 1.00 87.88 138 LYS A CA 1
ATOM 1075 C C . LYS A 1 138 ? -34.860 -9.768 57.770 1.00 87.88 138 LYS A C 1
ATOM 1077 O O . LYS A 1 138 ? -34.410 -10.303 56.751 1.00 87.88 138 LYS A O 1
ATOM 1082 N N . ALA A 1 139 ? -35.888 -8.919 57.731 1.00 89.81 139 ALA A N 1
ATOM 1083 C CA . ALA A 1 139 ? -36.492 -8.467 56.479 1.00 89.81 139 ALA A CA 1
ATOM 1084 C C . ALA A 1 139 ? -35.495 -7.650 55.635 1.00 89.81 139 ALA A C 1
ATOM 1086 O O . ALA A 1 139 ? -35.339 -7.933 54.445 1.00 89.81 139 ALA A O 1
ATOM 1087 N N . LYS A 1 140 ? -34.751 -6.719 56.254 1.00 91.56 140 LYS A N 1
ATOM 1088 C CA . LYS A 1 140 ? -33.693 -5.936 55.584 1.00 91.56 140 LYS A CA 1
ATOM 1089 C C . LYS A 1 140 ? -32.572 -6.826 55.045 1.00 91.56 140 LYS A C 1
ATOM 1091 O O . LYS A 1 140 ? -32.236 -6.711 53.873 1.00 91.56 140 LYS A O 1
ATOM 1096 N N . ILE A 1 141 ? -32.063 -7.779 55.833 1.00 89.31 141 ILE A N 1
ATOM 1097 C CA . ILE A 1 141 ? -31.050 -8.753 55.379 1.00 89.31 141 ILE A CA 1
ATOM 1098 C C . ILE A 1 141 ? -31.551 -9.530 54.154 1.00 89.31 141 ILE A C 1
ATOM 1100 O O . ILE A 1 141 ? -30.812 -9.719 53.189 1.00 89.31 141 ILE A O 1
ATOM 1104 N N . THR A 1 142 ? -32.813 -9.968 54.166 1.00 92.19 142 THR A N 1
ATOM 1105 C CA . THR A 1 142 ? -33.402 -10.725 53.051 1.00 92.19 142 THR A CA 1
ATOM 1106 C C . THR A 1 142 ? -33.506 -9.871 51.784 1.00 92.19 142 THR A C 1
ATOM 1108 O O . THR A 1 142 ? -33.148 -10.339 50.702 1.00 92.19 142 THR A O 1
ATOM 1111 N N . ALA A 1 143 ? -33.932 -8.611 51.913 1.00 92.94 143 ALA A N 1
ATOM 1112 C CA . ALA A 1 143 ? -33.969 -7.662 50.804 1.00 92.94 143 ALA A CA 1
ATOM 1113 C C . ALA A 1 143 ? -32.561 -7.394 50.241 1.00 92.94 143 ALA A C 1
ATOM 1115 O O . ALA A 1 143 ? -32.342 -7.557 49.041 1.00 92.94 143 ALA A O 1
ATOM 1116 N N . THR A 1 144 ? -31.578 -7.105 51.100 1.00 90.69 144 THR A N 1
ATOM 1117 C CA . THR A 1 144 ? -30.191 -6.845 50.682 1.00 90.69 144 THR A CA 1
ATOM 1118 C C . THR A 1 144 ? -29.544 -8.070 50.033 1.00 90.69 144 THR A C 1
ATOM 1120 O O . THR A 1 144 ? -28.813 -7.930 49.056 1.00 90.69 144 THR A O 1
ATOM 1123 N N . ARG A 1 145 ? -29.842 -9.291 50.501 1.00 91.50 145 ARG A N 1
ATOM 1124 C CA . ARG A 1 145 ? -29.379 -10.538 49.861 1.00 91.50 145 ARG A CA 1
ATOM 1125 C C . ARG A 1 145 ? -29.958 -10.729 48.460 1.00 91.50 145 ARG A C 1
ATOM 1127 O O . ARG A 1 145 ? -29.249 -11.215 47.582 1.00 91.50 145 ARG A O 1
ATOM 1134 N N . LYS A 1 146 ? -31.215 -10.336 48.231 1.00 94.25 146 LYS A N 1
ATOM 1135 C CA . LYS A 1 146 ? -31.817 -10.355 46.890 1.00 94.25 146 LYS A CA 1
ATOM 1136 C C . LYS A 1 146 ? -31.106 -9.372 45.959 1.00 94.25 146 LYS A C 1
ATOM 1138 O O . LYS A 1 146 ? -30.713 -9.746 44.861 1.00 94.25 146 LYS A O 1
ATOM 1143 N N . GLU A 1 147 ? -30.863 -8.151 46.427 1.00 90.94 147 GLU A N 1
ATOM 1144 C CA . GLU A 1 147 ? -30.113 -7.156 45.654 1.00 90.94 147 GLU A CA 1
ATOM 1145 C C . GLU A 1 147 ? -28.663 -7.590 45.382 1.00 90.94 147 GLU A C 1
ATOM 1147 O O . GLU A 1 147 ? -28.140 -7.342 44.298 1.00 90.94 147 GLU A O 1
ATOM 1152 N N . LEU A 1 148 ? -28.007 -8.250 46.344 1.00 88.88 148 LEU A N 1
ATOM 1153 C CA . LEU A 1 148 ? -26.673 -8.833 46.169 1.00 88.88 148 LEU A CA 1
ATOM 1154 C C . LEU A 1 148 ? -26.677 -9.889 45.055 1.00 88.88 148 LEU A C 1
ATOM 1156 O O . LEU A 1 148 ? -25.763 -9.917 44.231 1.00 88.88 148 LEU A O 1
ATOM 1160 N N . TRP A 1 149 ? -27.707 -10.737 45.013 1.00 94.50 149 TRP A N 1
ATOM 1161 C CA . TRP A 1 149 ? -27.866 -11.731 43.954 1.00 94.50 149 TRP A CA 1
ATOM 1162 C C . TRP A 1 149 ? -28.002 -11.066 42.576 1.00 94.50 149 TRP A C 1
ATOM 1164 O O . TRP A 1 149 ? -27.260 -11.426 41.664 1.00 94.50 149 TRP A O 1
ATOM 1174 N N . ASP A 1 150 ? -28.837 -10.028 42.450 1.00 92.94 150 ASP A N 1
ATOM 1175 C CA . ASP A 1 150 ? -28.997 -9.269 41.198 1.00 92.94 150 ASP A CA 1
ATOM 1176 C C . ASP A 1 150 ? -27.684 -8.594 40.746 1.00 92.94 150 ASP A C 1
ATOM 1178 O O . ASP A 1 150 ? -27.389 -8.512 39.549 1.00 92.94 150 ASP A O 1
ATOM 1182 N N . VAL A 1 151 ? -26.881 -8.085 41.689 1.00 91.88 151 VAL A N 1
ATOM 1183 C CA . VAL A 1 151 ? -25.557 -7.504 41.397 1.00 91.88 151 VAL A CA 1
ATOM 1184 C C . VAL A 1 151 ? -24.587 -8.579 40.908 1.00 91.88 151 VAL A C 1
ATOM 1186 O O . VAL A 1 151 ? -23.883 -8.354 39.922 1.00 91.88 151 VAL A O 1
ATOM 1189 N N . ARG A 1 152 ? -24.571 -9.752 41.549 1.00 90.38 152 ARG A N 1
ATOM 1190 C CA . ARG A 1 152 ? -23.671 -10.857 41.194 1.00 90.38 152 ARG A CA 1
ATOM 1191 C C . ARG A 1 152 ? -24.020 -11.476 39.837 1.00 90.38 152 ARG A C 1
ATOM 1193 O O . ARG A 1 152 ? -23.112 -11.778 39.065 1.00 90.38 152 ARG A O 1
ATOM 1200 N N . ASP A 1 153 ? -25.305 -11.590 39.506 1.00 93.44 153 ASP A N 1
ATOM 1201 C CA . ASP A 1 153 ? -25.761 -12.025 38.179 1.00 93.44 153 ASP A CA 1
ATOM 1202 C C . ASP A 1 153 ? -25.279 -11.065 37.076 1.00 93.44 153 ASP A C 1
ATOM 1204 O O . ASP A 1 153 ? -24.603 -11.468 36.124 1.00 93.44 153 ASP A O 1
ATOM 1208 N N . LYS A 1 154 ? -25.490 -9.754 37.270 1.00 91.81 154 LYS A N 1
ATOM 1209 C CA . LYS A 1 154 ? -24.976 -8.718 36.358 1.00 91.81 154 LYS A CA 1
ATOM 1210 C C . LYS A 1 154 ? -23.454 -8.749 36.244 1.00 91.81 154 LYS A C 1
ATOM 1212 O O . LYS A 1 154 ? -22.927 -8.562 35.148 1.00 91.81 154 LYS A O 1
ATOM 1217 N N . LEU A 1 155 ? -22.738 -8.965 37.347 1.00 87.12 155 LEU A N 1
ATOM 1218 C CA . LEU A 1 155 ? -21.278 -9.041 37.350 1.00 87.12 155 LEU A CA 1
ATOM 1219 C C . LEU A 1 155 ? -20.779 -10.206 36.486 1.00 87.12 155 LEU A C 1
ATOM 1221 O O . LEU A 1 155 ? -19.873 -10.013 35.672 1.00 87.12 155 LEU A O 1
ATOM 1225 N N . ASN A 1 156 ? -21.400 -11.379 36.611 1.00 91.62 156 ASN A N 1
ATOM 1226 C CA . ASN A 1 156 ? -21.063 -12.552 35.807 1.00 91.62 156 ASN A CA 1
ATOM 1227 C C . ASN A 1 156 ? -21.306 -12.308 34.309 1.00 91.62 156 ASN A C 1
ATOM 1229 O O . ASN A 1 156 ? -20.416 -12.579 33.499 1.00 91.62 156 ASN A O 1
ATOM 1233 N N . ASP A 1 157 ? -22.443 -11.704 33.938 1.00 93.31 157 ASP A N 1
ATOM 1234 C CA . ASP A 1 157 ? -22.725 -11.306 32.548 1.00 93.31 157 ASP A CA 1
ATOM 1235 C C . ASP A 1 157 ? -21.646 -10.359 31.989 1.00 93.31 157 ASP A C 1
ATOM 1237 O O . ASP A 1 157 ? -21.144 -10.551 30.875 1.00 93.31 157 ASP A O 1
ATOM 1241 N N . LYS A 1 158 ? -21.237 -9.342 32.763 1.00 91.06 158 LYS A N 1
ATOM 1242 C CA . LYS A 1 158 ? -20.197 -8.394 32.328 1.00 91.06 158 LYS A CA 1
ATOM 1243 C C . LYS A 1 158 ? -18.817 -9.037 32.232 1.00 91.06 158 LYS A C 1
ATOM 1245 O O . LYS A 1 158 ? -18.107 -8.736 31.273 1.00 91.06 158 LYS A O 1
ATOM 1250 N N . LYS A 1 159 ? -18.452 -9.934 33.155 1.00 90.25 159 LYS A N 1
ATOM 1251 C CA . LYS A 1 159 ? -17.190 -10.694 33.104 1.00 90.25 159 LYS A CA 1
ATOM 1252 C C . LYS A 1 159 ? -17.127 -11.598 31.869 1.00 90.25 159 LYS A C 1
ATOM 1254 O O . LYS A 1 159 ? -16.132 -11.554 31.149 1.00 90.25 159 LYS A O 1
ATOM 1259 N N . MET A 1 160 ? -18.205 -12.319 31.547 1.00 93.94 160 MET A N 1
ATOM 1260 C CA . MET A 1 160 ? -18.284 -13.113 30.312 1.00 93.94 160 MET A CA 1
ATOM 1261 C C . MET A 1 160 ? -18.132 -12.249 29.055 1.00 93.94 160 MET A C 1
ATOM 1263 O O . MET A 1 160 ? -17.326 -12.557 28.176 1.00 93.94 160 MET A O 1
ATOM 1267 N N . LYS A 1 161 ? -18.868 -11.132 28.974 1.00 92.62 161 LYS A N 1
ATOM 1268 C CA . LYS A 1 161 ? -18.781 -10.205 27.832 1.00 92.62 161 LYS A CA 1
ATOM 1269 C C . LYS A 1 161 ? -17.398 -9.577 27.691 1.00 92.62 161 LYS A C 1
ATOM 1271 O O . LYS A 1 161 ? -16.981 -9.293 26.567 1.00 92.62 161 LYS A O 1
ATOM 1276 N N . LEU A 1 162 ? -16.711 -9.335 28.808 1.00 89.00 162 LEU A N 1
ATOM 1277 C CA . LEU A 1 162 ? -15.357 -8.797 28.821 1.00 89.00 162 LEU A CA 1
ATOM 1278 C C . LEU A 1 162 ? -14.369 -9.792 28.215 1.00 89.00 162 LEU A C 1
ATOM 1280 O O . LEU A 1 162 ? -13.593 -9.393 27.349 1.00 89.00 162 LEU A O 1
ATOM 1284 N N . GLU A 1 163 ? -14.428 -11.069 28.601 1.00 91.19 163 GLU A N 1
ATOM 1285 C CA . GLU A 1 163 ? -13.529 -12.066 28.013 1.00 91.19 163 GLU A CA 1
ATOM 1286 C C . GLU A 1 163 ? -13.809 -12.330 26.539 1.00 91.19 163 GLU A C 1
ATOM 1288 O O . GLU A 1 163 ? -12.882 -12.365 25.731 1.00 91.19 163 GLU A O 1
ATOM 1293 N N . GLN A 1 164 ? -15.080 -12.390 26.140 1.00 92.81 164 GLN A N 1
ATOM 1294 C CA . GLN A 1 164 ? -15.413 -12.509 24.723 1.00 92.81 164 GLN A CA 1
ATOM 1295 C C . GLN A 1 164 ? -14.872 -11.322 23.906 1.00 92.81 164 GLN A C 1
ATOM 1297 O O . GLN A 1 164 ? -14.360 -11.509 22.805 1.00 92.81 164 GLN A O 1
ATOM 1302 N N . ALA A 1 165 ? -14.954 -10.098 24.440 1.00 88.25 165 ALA A N 1
ATOM 1303 C CA . ALA A 1 165 ? -14.427 -8.914 23.766 1.00 88.25 165 ALA A CA 1
ATOM 1304 C C . ALA A 1 165 ? -12.891 -8.925 23.669 1.00 88.25 165 ALA A C 1
ATOM 1306 O O . ALA A 1 165 ? -12.353 -8.510 22.645 1.00 88.25 165 ALA A O 1
ATOM 1307 N N . LYS A 1 166 ? -12.187 -9.416 24.698 1.00 91.00 166 LYS A N 1
ATOM 1308 C CA . LYS A 1 166 ? -10.724 -9.575 24.673 1.00 91.00 166 LYS A CA 1
ATOM 1309 C C . LYS A 1 166 ? -10.275 -10.600 23.632 1.00 91.00 166 LYS A C 1
ATOM 1311 O O . LYS A 1 166 ? -9.350 -10.309 22.883 1.00 91.00 166 LYS A O 1
ATOM 1316 N N . LEU A 1 167 ? -10.957 -11.745 23.534 1.00 93.62 167 LEU A N 1
ATOM 1317 C CA . LEU A 1 167 ? -10.676 -12.755 22.505 1.00 93.62 167 LEU A CA 1
ATOM 1318 C C . LEU A 1 167 ? -10.858 -12.189 21.090 1.00 93.62 167 LEU A C 1
ATOM 1320 O O . LEU A 1 167 ? -10.001 -12.377 20.232 1.00 93.62 167 LEU A O 1
ATOM 1324 N N . GLN A 1 168 ? -11.938 -11.435 20.862 1.00 91.19 168 GLN A N 1
ATOM 1325 C CA . GLN A 1 168 ? -12.173 -10.761 19.581 1.00 91.19 168 GLN A CA 1
ATOM 1326 C C . GLN A 1 168 ? -11.085 -9.729 19.255 1.00 91.19 168 GLN A C 1
ATOM 1328 O O . GLN A 1 168 ? -10.698 -9.589 18.097 1.00 91.19 168 GLN A O 1
ATOM 1333 N N . LEU A 1 169 ? -10.592 -8.994 20.258 1.00 92.00 169 LEU A N 1
ATOM 1334 C CA . LEU A 1 169 ? -9.506 -8.037 20.063 1.00 92.00 169 LEU A CA 1
ATOM 1335 C C . LEU A 1 169 ? -8.194 -8.740 19.679 1.00 92.00 169 LEU A C 1
ATOM 1337 O O . LEU A 1 169 ? -7.537 -8.285 18.747 1.00 92.00 169 LEU A O 1
ATOM 1341 N N . ASP A 1 170 ? -7.846 -9.845 20.343 1.00 92.62 170 ASP A N 1
ATOM 1342 C CA . ASP A 1 170 ? -6.647 -10.639 20.028 1.00 92.62 170 ASP A CA 1
ATOM 1343 C C . ASP A 1 170 ? -6.680 -11.179 18.587 1.00 92.62 170 ASP A C 1
ATOM 1345 O O . ASP A 1 170 ? -5.707 -11.056 17.842 1.00 92.62 170 ASP A O 1
ATOM 1349 N N . GLU A 1 171 ? -7.828 -11.703 18.149 1.00 92.69 171 GLU A N 1
ATOM 1350 C CA . GLU A 1 171 ? -8.012 -12.180 16.774 1.00 92.69 171 GLU A CA 1
ATOM 1351 C C . GLU A 1 171 ? -7.849 -11.049 15.744 1.00 92.69 171 GLU A C 1
ATOM 1353 O O . GLU A 1 171 ? -7.134 -11.196 14.748 1.00 92.69 171 GLU A O 1
ATOM 1358 N N . LEU A 1 172 ? -8.465 -9.888 15.997 1.00 88.81 172 LEU A N 1
ATOM 1359 C CA . LEU A 1 172 ? -8.326 -8.720 15.127 1.00 88.81 172 LEU A CA 1
ATOM 1360 C C . LEU A 1 172 ? -6.876 -8.222 15.064 1.00 88.81 172 LEU A C 1
ATOM 1362 O O . LEU A 1 172 ? -6.396 -7.895 13.980 1.00 88.81 172 LEU A O 1
ATOM 1366 N N . GLN A 1 173 ? -6.169 -8.193 16.195 1.00 88.88 173 GLN A N 1
ATOM 1367 C CA . GLN A 1 173 ? -4.765 -7.784 16.252 1.00 88.88 173 GLN A CA 1
ATOM 1368 C C . GLN A 1 173 ? -3.865 -8.735 15.454 1.00 88.88 173 GLN A C 1
ATOM 1370 O O . GLN A 1 173 ? -3.068 -8.269 14.638 1.00 88.88 173 GLN A O 1
ATOM 1375 N N . LYS A 1 174 ? -4.044 -10.056 15.599 1.00 91.56 174 LYS A N 1
ATOM 1376 C CA . LYS A 1 174 ? -3.308 -11.064 14.814 1.00 91.56 174 LYS A CA 1
ATOM 1377 C C . LYS A 1 174 ? -3.516 -10.892 13.311 1.00 91.56 174 LYS A C 1
ATOM 1379 O O . LYS A 1 174 ? -2.546 -10.900 12.551 1.00 91.56 174 LYS A O 1
ATOM 1384 N N . ASN A 1 175 ? -4.763 -10.689 12.884 1.00 87.06 175 ASN A N 1
ATOM 1385 C CA . ASN A 1 175 ? -5.089 -10.473 11.474 1.00 87.06 175 ASN A CA 1
ATOM 1386 C C . ASN A 1 175 ? -4.422 -9.206 10.921 1.00 87.06 175 ASN A C 1
ATOM 1388 O O . ASN A 1 175 ? -3.849 -9.241 9.830 1.00 87.06 175 ASN A O 1
ATOM 1392 N N . THR A 1 176 ? -4.435 -8.107 11.679 1.00 87.25 176 THR A N 1
ATOM 1393 C CA . THR A 1 176 ? -3.751 -6.865 11.293 1.00 87.25 176 THR A CA 1
ATOM 1394 C C . THR A 1 176 ? -2.243 -7.073 11.153 1.00 87.25 176 THR A C 1
ATOM 1396 O O . THR A 1 176 ? -1.688 -6.739 10.107 1.00 87.25 176 THR A O 1
ATOM 1399 N N . SER A 1 177 ? -1.581 -7.700 12.131 1.00 88.00 177 SER A N 1
ATOM 1400 C CA . SER A 1 177 ? -0.134 -7.960 12.067 1.00 88.00 177 SER A CA 1
ATOM 1401 C C . SER A 1 177 ? 0.261 -8.848 10.881 1.00 88.00 177 SER A C 1
ATOM 1403 O O . SER A 1 177 ? 1.280 -8.599 10.233 1.00 88.00 177 SER A O 1
ATOM 1405 N N . HIS A 1 178 ? -0.551 -9.858 10.550 1.00 88.12 178 HIS A N 1
ATOM 1406 C CA . HIS A 1 178 ? -0.330 -10.704 9.376 1.00 88.12 178 HIS A CA 1
ATOM 1407 C C . HIS A 1 178 ? -0.440 -9.910 8.061 1.00 88.12 178 HIS A C 1
ATOM 1409 O O . HIS A 1 178 ? 0.417 -10.033 7.183 1.00 88.12 178 HIS A O 1
ATOM 1415 N N . ILE A 1 179 ? -1.457 -9.048 7.929 1.00 84.62 179 ILE A N 1
ATOM 1416 C CA . ILE A 1 179 ? -1.624 -8.181 6.751 1.00 84.62 179 ILE A CA 1
ATOM 1417 C C . ILE A 1 179 ? -0.452 -7.197 6.625 1.00 84.62 179 ILE A C 1
ATOM 1419 O O . ILE A 1 179 ? 0.068 -6.993 5.529 1.00 84.62 179 ILE A O 1
ATOM 1423 N N . GLU A 1 180 ? 0.002 -6.610 7.732 1.00 84.44 180 GLU A N 1
ATOM 1424 C CA . GLU A 1 180 ? 1.152 -5.701 7.746 1.00 84.44 180 GLU A CA 1
ATOM 1425 C C . GLU A 1 180 ? 2.460 -6.389 7.345 1.00 84.44 180 GLU A C 1
ATOM 1427 O O . GLU A 1 180 ? 3.265 -5.800 6.621 1.00 84.44 180 GLU A O 1
ATOM 1432 N N . ALA A 1 181 ? 2.689 -7.628 7.788 1.00 88.56 181 ALA A N 1
ATOM 1433 C CA . ALA A 1 181 ? 3.850 -8.414 7.377 1.00 88.56 181 ALA A CA 1
ATOM 1434 C C . ALA A 1 181 ? 3.829 -8.695 5.867 1.00 88.56 181 ALA A C 1
ATOM 1436 O O . ALA A 1 181 ? 4.801 -8.392 5.177 1.00 88.56 181 ALA A O 1
ATOM 1437 N N . ARG A 1 182 ? 2.689 -9.159 5.337 1.00 85.69 182 ARG A N 1
ATOM 1438 C CA . ARG A 1 182 ? 2.520 -9.415 3.900 1.00 85.69 182 ARG A CA 1
ATOM 1439 C C . ARG A 1 182 ? 2.684 -8.148 3.056 1.00 85.69 182 ARG A C 1
ATOM 1441 O O . ARG A 1 182 ? 3.290 -8.188 1.992 1.00 85.69 182 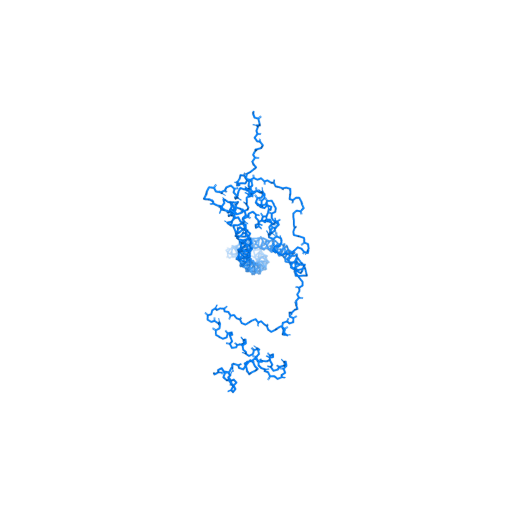ARG A O 1
ATOM 1448 N N . ASN A 1 183 ? 2.183 -7.006 3.528 1.00 83.25 183 ASN A N 1
ATOM 1449 C CA . ASN A 1 183 ? 2.368 -5.726 2.838 1.00 83.25 183 ASN A CA 1
ATOM 1450 C C . ASN A 1 183 ? 3.843 -5.302 2.782 1.00 83.25 183 ASN A C 1
ATOM 1452 O O . ASN A 1 183 ? 4.269 -4.728 1.781 1.00 83.25 183 ASN A O 1
ATOM 1456 N N . ARG A 1 184 ? 4.627 -5.577 3.834 1.00 85.75 184 ARG A N 1
ATOM 1457 C CA . ARG A 1 184 ? 6.075 -5.314 3.833 1.00 85.75 184 ARG A CA 1
ATOM 1458 C C . ARG A 1 184 ? 6.808 -6.185 2.816 1.00 85.75 184 ARG A C 1
ATOM 1460 O O . ARG A 1 184 ? 7.651 -5.663 2.097 1.00 85.75 184 ARG A O 1
ATOM 1467 N N . GLU A 1 185 ? 6.457 -7.464 2.730 1.00 88.00 185 GLU A N 1
ATOM 1468 C CA . GLU A 1 185 ? 7.027 -8.404 1.757 1.00 88.00 185 GLU A CA 1
ATOM 1469 C C . GLU A 1 185 ? 6.725 -7.976 0.313 1.00 88.00 185 GLU A C 1
ATOM 1471 O O . GLU A 1 185 ? 7.648 -7.766 -0.468 1.00 88.00 185 GLU A O 1
ATOM 1476 N N . ILE A 1 186 ? 5.455 -7.690 -0.001 1.00 82.88 186 ILE A N 1
ATOM 1477 C CA . ILE A 1 186 ? 5.041 -7.200 -1.329 1.00 82.88 186 ILE A CA 1
ATOM 1478 C C . ILE A 1 186 ? 5.795 -5.921 -1.713 1.00 82.88 186 ILE A C 1
ATOM 1480 O O . ILE A 1 186 ? 6.204 -5.758 -2.862 1.00 82.88 186 ILE A O 1
ATOM 1484 N N . LYS A 1 187 ? 5.986 -4.997 -0.762 1.00 84.81 187 LYS A N 1
ATOM 1485 C CA . LYS A 1 187 ? 6.728 -3.758 -1.014 1.00 84.81 187 LYS A CA 1
ATOM 1486 C C . LYS A 1 187 ? 8.199 -4.036 -1.340 1.00 84.81 187 LYS A C 1
ATOM 1488 O O . LYS A 1 187 ? 8.717 -3.451 -2.286 1.00 84.81 187 LYS A O 1
ATOM 1493 N N . ALA A 1 188 ? 8.849 -4.922 -0.588 1.00 85.00 188 ALA A N 1
ATOM 1494 C CA . ALA A 1 188 ? 10.242 -5.291 -0.826 1.00 85.00 188 ALA A CA 1
ATOM 1495 C C . ALA A 1 188 ? 10.427 -5.984 -2.189 1.00 85.00 188 ALA A C 1
ATOM 1497 O O . ALA A 1 188 ? 11.351 -5.648 -2.933 1.00 85.00 188 ALA A O 1
ATOM 1498 N N . ASP A 1 189 ? 9.519 -6.890 -2.557 1.00 80.19 189 ASP A N 1
ATOM 1499 C CA . ASP A 1 189 ? 9.540 -7.563 -3.860 1.00 80.19 189 ASP A CA 1
ATOM 1500 C C . ASP A 1 189 ? 9.303 -6.590 -5.018 1.00 80.19 189 ASP A C 1
ATOM 1502 O O . ASP A 1 189 ? 9.975 -6.669 -6.054 1.00 80.19 189 ASP A O 1
ATOM 1506 N N . PHE A 1 190 ? 8.390 -5.631 -4.837 1.00 77.19 190 PHE A N 1
ATOM 1507 C CA . PHE A 1 190 ? 8.168 -4.559 -5.802 1.00 77.19 190 PHE A CA 1
ATOM 1508 C C . PHE A 1 190 ? 9.427 -3.709 -5.991 1.00 77.19 190 PHE A C 1
ATOM 1510 O O . PHE A 1 190 ? 9.842 -3.492 -7.126 1.00 77.19 190 PHE A O 1
ATOM 1517 N N . GLU A 1 191 ? 10.066 -3.267 -4.904 1.00 78.56 191 GLU A N 1
ATOM 1518 C CA . GLU A 1 191 ? 11.303 -2.479 -4.964 1.00 78.56 191 GLU A CA 1
ATOM 1519 C C . GLU A 1 191 ? 12.419 -3.250 -5.684 1.00 78.56 191 GLU A C 1
ATOM 1521 O O . GLU A 1 191 ? 13.040 -2.722 -6.608 1.00 78.56 191 GLU A O 1
ATOM 1526 N N . LYS A 1 192 ? 12.622 -4.530 -5.347 1.00 84.06 192 LYS A N 1
ATOM 1527 C CA . LYS A 1 192 ? 13.612 -5.393 -6.010 1.00 84.06 192 LYS A CA 1
ATOM 1528 C C . LYS A 1 192 ? 13.341 -5.537 -7.512 1.00 84.06 192 LYS A C 1
ATOM 1530 O O . LYS A 1 192 ? 14.265 -5.443 -8.325 1.00 84.06 192 LYS A O 1
ATOM 1535 N N . THR A 1 193 ? 12.083 -5.755 -7.888 1.00 81.69 193 THR A N 1
ATOM 1536 C CA . THR A 1 193 ? 11.682 -5.945 -9.290 1.00 81.69 193 THR A CA 1
ATOM 1537 C C . THR A 1 193 ? 11.782 -4.642 -10.081 1.00 81.69 193 THR A C 1
ATOM 1539 O O . THR A 1 193 ? 12.286 -4.646 -11.203 1.00 81.69 193 THR A O 1
ATOM 1542 N N . ALA A 1 194 ? 11.381 -3.514 -9.488 1.00 78.56 194 ALA A N 1
ATOM 1543 C CA . ALA A 1 194 ? 11.486 -2.192 -10.097 1.00 78.56 194 ALA A CA 1
ATOM 1544 C C . ALA A 1 194 ? 12.946 -1.823 -10.396 1.00 78.56 194 ALA A C 1
ATOM 1546 O O . ALA A 1 194 ? 13.243 -1.394 -11.510 1.00 78.56 194 ALA A O 1
ATOM 1547 N N . VAL A 1 195 ? 13.864 -2.071 -9.453 1.00 79.88 195 VAL A N 1
ATOM 1548 C CA . VAL A 1 195 ? 15.307 -1.850 -9.653 1.00 79.88 195 VAL A CA 1
ATOM 1549 C C . VAL A 1 195 ? 15.846 -2.725 -10.788 1.00 79.88 195 VAL A C 1
ATOM 1551 O O . VAL A 1 195 ? 16.546 -2.231 -11.672 1.00 79.88 195 VAL A O 1
ATOM 1554 N N . SER A 1 196 ? 15.489 -4.014 -10.816 1.00 84.19 196 SER A N 1
ATOM 1555 C CA . SER A 1 196 ? 15.907 -4.918 -11.897 1.00 84.19 196 SER A CA 1
ATOM 1556 C C . SER A 1 196 ? 15.393 -4.456 -13.265 1.00 84.19 196 SER A C 1
ATOM 1558 O O . SER A 1 196 ? 16.152 -4.416 -14.235 1.00 84.19 196 SER A O 1
ATOM 1560 N N . TYR A 1 197 ? 14.122 -4.060 -13.347 1.00 84.31 197 TYR A N 1
ATOM 1561 C CA . TYR A 1 197 ? 13.505 -3.563 -14.575 1.00 84.31 197 TYR A CA 1
ATOM 1562 C C . TYR A 1 197 ? 14.156 -2.262 -15.063 1.00 84.31 197 TYR A C 1
ATOM 1564 O O . TYR A 1 197 ? 14.504 -2.147 -16.241 1.00 84.31 197 TYR A O 1
ATOM 1572 N N . GLN A 1 198 ? 14.396 -1.309 -14.155 1.00 84.00 198 GLN A N 1
ATOM 1573 C CA . GLN A 1 198 ? 15.121 -0.074 -14.456 1.00 84.00 198 GLN A CA 1
ATOM 1574 C C . GLN A 1 198 ? 16.516 -0.372 -15.010 1.00 84.00 198 GLN A C 1
ATOM 1576 O O . GLN A 1 198 ? 16.885 0.171 -16.051 1.00 84.00 198 GLN A O 1
ATOM 1581 N N . GLN A 1 199 ? 17.265 -1.283 -14.381 1.00 86.38 199 GLN A N 1
ATOM 1582 C CA . GLN A 1 199 ? 18.598 -1.658 -14.848 1.00 86.38 199 GLN A CA 1
ATOM 1583 C C . GLN A 1 199 ? 18.563 -2.290 -16.245 1.00 86.38 199 GLN A C 1
ATOM 1585 O O . GLN A 1 199 ? 19.403 -1.972 -17.086 1.00 86.38 199 GLN A O 1
ATOM 1590 N N . GLN A 1 200 ? 17.583 -3.155 -16.525 1.00 88.94 200 GLN A N 1
ATOM 1591 C CA . GLN A 1 200 ? 17.418 -3.760 -17.849 1.00 88.94 200 GLN A CA 1
ATOM 1592 C C . GLN A 1 200 ? 17.146 -2.705 -18.928 1.00 88.94 200 GLN A C 1
ATOM 1594 O O . GLN A 1 200 ? 17.764 -2.751 -19.994 1.00 88.94 200 GLN A O 1
ATOM 1599 N N . ILE A 1 201 ? 16.274 -1.730 -18.652 1.00 89.25 201 ILE A N 1
ATOM 1600 C CA . ILE A 1 201 ? 16.016 -0.611 -19.569 1.00 89.25 201 ILE A CA 1
ATOM 1601 C C . ILE A 1 201 ? 17.284 0.211 -19.782 1.00 89.25 201 ILE A C 1
ATOM 1603 O O . ILE A 1 201 ? 17.664 0.452 -20.927 1.00 89.25 201 ILE A O 1
ATOM 1607 N N . ILE A 1 202 ? 17.957 0.612 -18.700 1.00 91.62 202 ILE A N 1
ATOM 1608 C CA . ILE A 1 202 ? 19.190 1.403 -18.769 1.00 91.62 202 ILE A CA 1
ATOM 1609 C C . ILE A 1 202 ? 20.229 0.683 -19.627 1.00 91.62 202 ILE A C 1
ATOM 1611 O O . ILE A 1 202 ? 20.796 1.308 -20.517 1.00 91.62 202 ILE A O 1
ATOM 1615 N N . ASN A 1 203 ? 20.420 -0.627 -19.442 1.00 92.75 203 ASN A N 1
ATOM 1616 C CA . ASN A 1 203 ? 21.359 -1.425 -20.233 1.00 92.75 203 ASN A CA 1
ATOM 1617 C C . ASN A 1 203 ? 21.014 -1.416 -21.731 1.00 92.75 203 ASN A C 1
ATOM 1619 O O . ASN A 1 203 ? 21.908 -1.253 -22.562 1.00 92.75 203 ASN A O 1
ATOM 1623 N N . LYS A 1 204 ? 19.728 -1.550 -22.094 1.00 93.31 204 LYS A N 1
ATOM 1624 C CA . LYS A 1 204 ? 19.285 -1.465 -23.497 1.00 93.31 204 LYS A CA 1
ATOM 1625 C C . LYS A 1 204 ? 19.557 -0.083 -24.092 1.00 93.31 204 LYS A C 1
ATOM 1627 O O . LYS A 1 204 ? 20.065 0.010 -25.209 1.00 93.31 204 LYS A O 1
ATOM 1632 N N . ILE A 1 205 ? 19.251 0.984 -23.354 1.00 95.31 205 ILE A N 1
ATOM 1633 C CA . ILE A 1 205 ? 19.493 2.365 -23.794 1.00 95.31 205 ILE A CA 1
ATOM 1634 C C . ILE A 1 205 ? 21.000 2.615 -23.948 1.00 95.31 205 ILE A C 1
ATOM 1636 O O . ILE A 1 205 ? 21.419 3.156 -24.971 1.00 95.31 205 ILE A O 1
ATOM 1640 N N . TRP A 1 206 ? 21.818 2.151 -22.998 1.00 95.44 206 TRP A N 1
ATOM 1641 C CA . TRP A 1 206 ? 23.281 2.216 -23.063 1.00 95.44 206 TRP A CA 1
ATOM 1642 C C . TRP A 1 206 ? 23.830 1.511 -24.300 1.00 95.44 206 TRP A C 1
ATOM 1644 O O . TRP A 1 206 ? 24.642 2.084 -25.022 1.00 95.44 206 TRP A O 1
ATOM 1654 N N . ALA A 1 207 ? 23.358 0.295 -24.585 1.00 95.38 207 ALA A N 1
ATOM 1655 C CA . ALA A 1 207 ? 23.783 -0.461 -25.757 1.00 95.38 207 ALA A CA 1
ATOM 1656 C C . ALA A 1 207 ? 23.443 0.274 -27.065 1.00 95.38 207 ALA A C 1
ATOM 1658 O O . ALA A 1 207 ? 24.282 0.362 -27.960 1.00 95.38 207 ALA A O 1
ATOM 1659 N N . GLN A 1 208 ? 22.241 0.849 -27.173 1.00 95.62 208 GLN A N 1
ATOM 1660 C CA . GLN A 1 208 ? 21.838 1.606 -28.364 1.00 95.62 208 GLN A CA 1
ATOM 1661 C C . GLN A 1 208 ? 22.604 2.925 -28.513 1.00 95.62 208 GLN A C 1
ATOM 1663 O O . GLN A 1 208 ? 23.002 3.274 -29.625 1.00 95.62 208 GLN A O 1
ATOM 1668 N N . ALA A 1 209 ? 22.847 3.641 -27.414 1.00 95.31 209 ALA A N 1
ATOM 1669 C CA . ALA A 1 209 ? 23.662 4.851 -27.422 1.00 95.31 209 ALA A CA 1
ATOM 1670 C C . ALA A 1 209 ? 25.108 4.543 -27.832 1.00 95.31 209 ALA A C 1
ATOM 1672 O O . ALA A 1 209 ? 25.642 5.191 -28.729 1.00 95.31 209 ALA A O 1
ATOM 1673 N N . GLY A 1 210 ? 25.704 3.496 -27.253 1.00 94.25 210 GLY A N 1
ATOM 1674 C CA . GLY A 1 210 ? 27.043 3.030 -27.601 1.00 94.25 210 GLY A CA 1
ATOM 1675 C C . GLY A 1 210 ? 27.153 2.632 -29.072 1.00 94.25 210 GLY A C 1
ATOM 1676 O O . GLY A 1 210 ? 28.057 3.097 -29.758 1.00 94.25 210 GLY A O 1
ATOM 1677 N N . MET A 1 211 ? 26.200 1.852 -29.596 1.00 94.88 211 MET A N 1
ATOM 1678 C CA . MET A 1 211 ? 26.178 1.496 -31.021 1.00 94.88 211 MET A CA 1
ATOM 1679 C C . MET A 1 211 ? 26.068 2.723 -31.928 1.00 94.88 211 MET A C 1
ATOM 1681 O O . MET A 1 211 ? 26.757 2.788 -32.942 1.00 94.88 211 MET A O 1
ATOM 1685 N N . LYS A 1 212 ? 25.239 3.709 -31.567 1.00 94.50 212 LYS A N 1
ATOM 1686 C CA . LYS A 1 212 ? 25.120 4.949 -32.339 1.00 94.50 212 LYS A CA 1
ATOM 1687 C C . LYS A 1 212 ? 26.423 5.756 -32.326 1.00 94.50 212 LYS A C 1
ATOM 1689 O O . LYS A 1 212 ? 26.871 6.180 -33.385 1.00 94.50 212 LYS A O 1
ATOM 1694 N N . ALA A 1 213 ? 27.033 5.943 -31.156 1.00 94.50 213 ALA A N 1
ATOM 1695 C CA . ALA A 1 213 ? 28.300 6.659 -31.025 1.00 94.50 213 ALA A CA 1
ATOM 1696 C C . ALA A 1 213 ? 29.427 5.957 -31.801 1.00 94.50 213 ALA A C 1
ATOM 1698 O O . ALA A 1 213 ? 30.158 6.607 -32.540 1.00 94.50 213 ALA A O 1
ATOM 1699 N N . LEU A 1 214 ? 29.524 4.626 -31.702 1.00 94.88 214 LEU A N 1
ATOM 1700 C CA . LEU A 1 214 ? 30.494 3.828 -32.457 1.00 94.88 214 LEU A CA 1
ATOM 1701 C C . LEU A 1 214 ? 30.283 3.927 -33.969 1.00 94.88 214 LEU A C 1
ATOM 1703 O O . LEU A 1 214 ? 31.261 4.032 -34.701 1.00 94.88 214 LEU A O 1
ATOM 1707 N N . ALA A 1 215 ? 29.033 3.913 -34.439 1.00 93.81 215 ALA A N 1
ATOM 1708 C CA . ALA A 1 215 ? 28.726 4.072 -35.857 1.00 93.81 215 ALA A CA 1
ATOM 1709 C C . ALA A 1 215 ? 29.140 5.457 -36.382 1.00 93.81 215 ALA A C 1
ATOM 1711 O O . ALA A 1 215 ? 29.744 5.542 -37.446 1.00 93.81 215 ALA A O 1
ATOM 1712 N N . GLU A 1 216 ? 28.877 6.528 -35.625 1.00 93.38 216 GLU A N 1
ATOM 1713 C CA . GLU A 1 216 ? 29.330 7.880 -35.987 1.00 93.38 216 GLU A CA 1
ATOM 1714 C C . GLU A 1 216 ? 30.861 7.990 -35.975 1.00 93.38 216 GLU A C 1
ATOM 1716 O O . GLU A 1 216 ? 31.438 8.557 -36.898 1.00 93.38 216 GLU A O 1
ATOM 1721 N N . ILE A 1 217 ? 31.542 7.391 -34.991 1.00 91.31 217 ILE A N 1
ATOM 1722 C CA . ILE A 1 217 ? 33.013 7.340 -34.965 1.00 91.31 217 ILE A CA 1
ATOM 1723 C C . ILE A 1 217 ? 33.549 6.574 -36.176 1.00 91.31 217 ILE A C 1
ATOM 1725 O O . ILE A 1 217 ? 34.475 7.050 -36.822 1.00 91.31 217 ILE A O 1
ATOM 1729 N N . ALA A 1 218 ? 32.981 5.413 -36.509 1.00 91.81 218 ALA A N 1
ATOM 1730 C CA . ALA A 1 218 ? 33.415 4.608 -37.650 1.00 91.81 218 ALA A CA 1
ATOM 1731 C C . ALA A 1 218 ? 33.217 5.326 -38.997 1.00 91.81 218 ALA A C 1
ATOM 1733 O O . ALA A 1 218 ? 33.971 5.077 -39.933 1.00 91.81 218 ALA A O 1
ATOM 1734 N N . ASP A 1 219 ? 32.234 6.223 -39.087 1.00 91.81 219 ASP A N 1
ATOM 1735 C CA . ASP A 1 219 ? 31.982 7.060 -40.262 1.00 91.81 219 ASP A CA 1
ATOM 1736 C C . ASP A 1 219 ? 32.895 8.304 -40.321 1.00 91.81 219 ASP A C 1
ATOM 1738 O O . ASP A 1 219 ? 33.321 8.733 -41.397 1.00 91.81 219 ASP A O 1
ATOM 1742 N N . ILE A 1 220 ? 33.235 8.892 -39.170 1.00 89.81 220 ILE A N 1
ATOM 1743 C CA . ILE A 1 220 ? 34.127 10.060 -39.081 1.00 89.81 220 ILE A CA 1
ATOM 1744 C C . ILE A 1 220 ? 35.599 9.655 -39.220 1.00 89.81 220 ILE A C 1
ATOM 1746 O O . ILE A 1 220 ? 36.360 10.337 -39.903 1.00 89.81 220 ILE A O 1
ATOM 1750 N N . TYR A 1 221 ? 36.005 8.541 -38.612 1.00 87.50 221 TYR A N 1
ATOM 1751 C CA . TYR A 1 221 ? 37.405 8.126 -38.502 1.00 87.50 221 TYR A CA 1
ATOM 1752 C C . TYR A 1 221 ? 38.144 8.054 -39.853 1.00 87.50 221 TYR A C 1
ATOM 1754 O O . TYR A 1 221 ? 39.231 8.618 -39.945 1.00 87.50 221 TYR A O 1
ATOM 1762 N N . PRO A 1 222 ? 37.579 7.482 -40.938 1.00 88.75 222 PRO A N 1
ATOM 1763 C CA . PRO A 1 222 ? 38.238 7.458 -42.247 1.00 88.75 222 PRO A CA 1
ATOM 1764 C C . PRO A 1 222 ? 38.409 8.838 -42.900 1.00 88.75 222 PRO A C 1
ATOM 1766 O O . PRO A 1 222 ? 39.192 8.976 -43.836 1.00 88.75 222 PRO A O 1
ATOM 1769 N N . ARG A 1 223 ? 37.656 9.849 -42.449 1.00 87.25 223 ARG A N 1
ATOM 1770 C CA . ARG A 1 223 ? 37.720 11.232 -42.947 1.00 87.25 223 ARG A CA 1
ATOM 1771 C C . ARG A 1 223 ? 38.743 12.075 -42.190 1.00 87.25 223 ARG A C 1
ATOM 1773 O O . ARG A 1 223 ? 39.077 13.161 -42.655 1.00 87.25 223 ARG A O 1
ATOM 1780 N N . MET A 1 224 ? 39.241 11.586 -41.054 1.00 85.69 224 MET A N 1
ATOM 1781 C CA . MET A 1 224 ? 40.320 12.239 -40.325 1.00 85.69 224 MET A CA 1
ATOM 1782 C C . MET A 1 224 ? 41.634 12.044 -41.075 1.00 85.69 224 MET A C 1
ATOM 1784 O O . MET A 1 224 ? 42.137 10.933 -41.231 1.00 85.69 224 MET A O 1
ATOM 1788 N N . THR A 1 225 ? 42.203 13.154 -41.519 1.00 81.69 225 THR A N 1
ATOM 1789 C CA . THR A 1 225 ? 43.517 13.224 -42.165 1.00 81.69 225 THR A CA 1
ATOM 1790 C C . THR A 1 225 ? 44.600 13.711 -41.202 1.00 81.69 225 THR A C 1
ATOM 1792 O O . THR A 1 225 ? 45.786 13.475 -41.425 1.00 81.69 225 THR A O 1
ATOM 1795 N N . SER A 1 226 ? 44.193 14.353 -40.104 1.00 82.75 226 SER A N 1
ATOM 1796 C CA . SER A 1 226 ? 45.048 14.862 -39.038 1.00 82.75 226 SER A CA 1
ATOM 1797 C C . SER A 1 226 ? 44.368 14.738 -37.672 1.00 82.75 226 SER A C 1
ATOM 1799 O O . SER A 1 226 ? 43.144 14.729 -37.556 1.00 82.75 226 SER A O 1
ATOM 1801 N N . ILE A 1 227 ? 45.169 14.719 -36.603 1.00 73.06 227 ILE A N 1
ATOM 1802 C CA . ILE A 1 227 ? 44.686 14.763 -35.210 1.00 73.06 227 ILE A CA 1
ATOM 1803 C C . ILE A 1 227 ? 43.953 16.090 -34.922 1.00 73.06 227 ILE A C 1
ATOM 1805 O O . ILE A 1 227 ? 43.123 16.161 -34.019 1.00 73.06 227 ILE A O 1
ATOM 1809 N N . HIS A 1 228 ? 44.219 17.134 -35.714 1.00 75.06 228 HIS A N 1
ATOM 1810 C CA . HIS A 1 228 ? 43.542 18.428 -35.617 1.00 75.06 228 HIS A CA 1
ATOM 1811 C C . HIS A 1 228 ? 42.137 18.453 -36.244 1.00 75.06 228 HIS A C 1
ATOM 1813 O O . HIS A 1 228 ? 41.432 19.446 -36.076 1.00 75.06 228 HIS A O 1
ATOM 1819 N N . ASP A 1 229 ? 41.685 17.370 -36.887 1.00 80.88 229 ASP A N 1
ATOM 1820 C CA . ASP A 1 229 ? 40.353 17.277 -37.508 1.00 80.88 229 ASP A CA 1
ATOM 1821 C C . ASP A 1 229 ? 39.238 16.992 -36.477 1.00 80.88 229 ASP A C 1
ATOM 1823 O O . ASP A 1 229 ? 38.195 16.423 -36.800 1.00 80.88 229 ASP A O 1
ATOM 1827 N N . SER A 1 230 ? 39.432 17.378 -35.210 1.00 79.12 230 SER A N 1
ATOM 1828 C CA . SER A 1 230 ? 38.461 17.150 -34.131 1.00 79.12 230 SER A CA 1
ATOM 1829 C C . SER A 1 230 ? 37.128 17.868 -34.361 1.00 79.12 230 SER A C 1
ATOM 1831 O O . SER A 1 230 ? 36.113 17.442 -33.819 1.00 79.12 230 SER A O 1
ATOM 1833 N N . SER A 1 231 ? 37.111 18.907 -35.202 1.00 86.00 231 SER A N 1
ATOM 1834 C CA . SER A 1 231 ? 35.890 19.595 -35.638 1.00 86.00 231 SER A CA 1
ATOM 1835 C C . SER A 1 231 ? 34.948 18.710 -36.459 1.00 86.00 231 SER A C 1
ATOM 1837 O O . SER A 1 231 ? 33.759 18.998 -36.542 1.00 86.00 231 SER A O 1
ATOM 1839 N N . LEU A 1 232 ? 35.420 17.588 -37.021 1.00 85.19 232 LEU A N 1
ATOM 1840 C CA . LEU A 1 232 ? 34.544 16.606 -37.675 1.00 85.19 232 LEU A CA 1
ATOM 1841 C C . LEU A 1 232 ? 33.547 15.963 -36.701 1.00 85.19 232 LEU A C 1
ATOM 1843 O O . LEU A 1 232 ? 32.542 15.399 -37.132 1.00 85.19 232 LEU A O 1
ATOM 1847 N N . PHE A 1 233 ? 33.818 16.057 -35.401 1.00 87.69 233 PHE A N 1
ATOM 1848 C CA . PHE A 1 233 ? 32.917 15.612 -34.352 1.00 87.69 233 PHE A CA 1
ATOM 1849 C C . PHE A 1 233 ? 32.026 16.729 -33.790 1.00 87.69 233 PHE A C 1
ATOM 1851 O O . PHE A 1 233 ? 31.229 16.460 -32.881 1.00 87.69 233 PHE A O 1
ATOM 1858 N N . ASP A 1 234 ? 32.130 17.959 -34.299 1.00 85.94 234 ASP A N 1
ATOM 1859 C CA . ASP A 1 234 ? 31.294 19.066 -33.845 1.00 85.94 234 ASP A CA 1
ATOM 1860 C C . ASP A 1 234 ? 29.814 18.734 -34.068 1.00 85.94 234 ASP A C 1
ATOM 1862 O O . ASP A 1 234 ? 29.399 18.261 -35.125 1.00 85.94 234 ASP A O 1
ATOM 1866 N N . ASP A 1 235 ? 29.016 18.943 -33.018 1.00 83.81 235 ASP A N 1
ATOM 1867 C CA . ASP A 1 235 ? 27.590 18.606 -32.959 1.00 83.81 235 ASP A CA 1
ATOM 1868 C C . ASP A 1 235 ? 27.250 17.112 -33.239 1.00 83.81 235 ASP A C 1
ATOM 1870 O O . ASP A 1 235 ? 26.080 16.777 -33.445 1.00 83.81 235 ASP A O 1
ATOM 1874 N N . SER A 1 236 ? 28.234 16.199 -33.175 1.00 90.88 236 SER A N 1
ATOM 1875 C CA . SER A 1 236 ? 28.015 14.743 -33.251 1.00 90.88 236 SER A CA 1
ATOM 1876 C C . SER A 1 236 ? 27.419 14.171 -31.961 1.00 90.88 236 SER A C 1
ATOM 1878 O O . SER A 1 236 ? 27.724 14.619 -30.850 1.00 90.88 236 SER A O 1
ATOM 1880 N N . PHE A 1 237 ? 26.611 13.114 -32.084 1.00 92.56 237 PHE A N 1
ATOM 1881 C CA . PHE A 1 237 ? 26.122 12.390 -30.914 1.00 92.56 237 PHE A CA 1
ATOM 1882 C C . PHE A 1 237 ? 27.263 11.666 -30.198 1.00 92.56 237 PHE A C 1
ATOM 1884 O O . PHE A 1 237 ? 27.212 11.545 -28.979 1.00 92.56 237 PHE A O 1
ATOM 1891 N N . ALA A 1 238 ? 28.298 11.213 -30.913 1.00 92.44 238 ALA A N 1
ATOM 1892 C CA . ALA A 1 238 ? 29.490 10.637 -30.291 1.00 92.44 238 ALA A CA 1
ATOM 1893 C C . ALA A 1 238 ? 30.114 11.590 -29.252 1.00 92.44 238 ALA A C 1
ATOM 1895 O O . ALA A 1 238 ? 30.341 11.180 -28.113 1.00 92.44 238 ALA A O 1
ATOM 1896 N N . MET A 1 239 ? 30.308 12.870 -29.590 1.00 91.62 239 MET A N 1
ATOM 1897 C CA . MET A 1 239 ? 30.826 13.856 -28.629 1.00 91.62 239 MET A CA 1
ATOM 1898 C C . MET A 1 239 ? 29.825 14.212 -27.539 1.00 91.62 239 MET A C 1
ATOM 1900 O O . MET A 1 239 ? 30.214 14.399 -26.387 1.00 91.62 239 MET A O 1
ATOM 1904 N N . ASP A 1 240 ? 28.535 14.260 -27.858 1.00 92.31 240 ASP A N 1
ATOM 1905 C CA . ASP A 1 240 ? 27.497 14.466 -26.844 1.00 92.31 240 ASP A CA 1
ATOM 1906 C C . ASP A 1 240 ? 27.483 13.347 -25.813 1.00 92.31 240 ASP A C 1
ATOM 1908 O O . ASP A 1 240 ? 27.313 13.588 -24.620 1.00 92.31 240 ASP A O 1
ATOM 1912 N N . PHE A 1 241 ? 27.677 12.120 -26.280 1.00 92.31 241 PHE A N 1
ATOM 1913 C CA . PHE A 1 241 ? 27.703 10.934 -25.452 1.00 92.31 241 PHE A CA 1
ATOM 1914 C C . PHE A 1 241 ? 28.979 10.855 -24.610 1.00 92.31 241 PHE A C 1
ATOM 1916 O O . PHE A 1 241 ? 28.911 10.467 -23.450 1.00 92.31 241 PHE A O 1
ATOM 1923 N N . ILE A 1 242 ? 30.123 11.296 -25.139 1.00 90.75 242 ILE A N 1
ATOM 1924 C CA . ILE A 1 242 ? 31.364 11.430 -24.361 1.00 90.75 242 ILE A CA 1
ATOM 1925 C C . ILE A 1 242 ? 31.201 12.471 -23.244 1.00 90.75 242 ILE A C 1
ATOM 1927 O O . ILE A 1 242 ? 31.601 12.224 -22.110 1.00 90.75 242 ILE A O 1
ATOM 1931 N N . ASN A 1 243 ? 30.593 13.621 -23.546 1.00 90.31 243 ASN A N 1
ATOM 1932 C CA . ASN A 1 243 ? 30.515 14.746 -22.610 1.00 90.31 243 ASN A CA 1
ATOM 1933 C C . ASN A 1 243 ? 29.360 14.640 -21.601 1.00 90.31 243 ASN A C 1
ATOM 1935 O O . ASN A 1 243 ? 29.454 15.173 -20.496 1.00 90.31 243 ASN A O 1
ATOM 1939 N N . TYR A 1 244 ? 28.257 13.993 -21.984 1.00 92.62 244 TYR A N 1
ATOM 1940 C CA . TYR A 1 244 ? 27.003 13.982 -21.221 1.00 92.62 244 TYR A CA 1
ATOM 1941 C C . TYR A 1 244 ? 26.326 12.605 -21.184 1.00 92.62 244 TYR A C 1
ATOM 1943 O O . TYR A 1 244 ? 25.123 12.525 -20.931 1.00 92.62 244 TYR A O 1
ATOM 1951 N N . GLY A 1 245 ? 27.053 11.526 -21.483 1.00 91.94 245 GLY A N 1
ATOM 1952 C CA . GLY A 1 245 ? 26.482 10.197 -21.706 1.00 91.94 245 GLY A CA 1
ATOM 1953 C C . GLY A 1 245 ? 25.594 9.710 -20.570 1.00 91.94 245 GLY A C 1
ATOM 1954 O O . GLY A 1 245 ? 24.440 9.375 -20.807 1.00 91.94 245 GLY A O 1
ATOM 1955 N N . ASP A 1 246 ? 26.075 9.750 -19.331 1.00 92.50 246 ASP A N 1
ATOM 1956 C CA . ASP A 1 246 ? 25.303 9.373 -18.143 1.00 92.50 246 ASP A CA 1
ATOM 1957 C C . ASP A 1 246 ? 23.983 10.159 -18.034 1.00 92.50 246 ASP A C 1
ATOM 1959 O O . ASP A 1 246 ? 22.909 9.567 -17.903 1.00 92.50 246 ASP A O 1
ATOM 1963 N N . LYS A 1 247 ? 24.034 11.484 -18.189 1.00 94.25 247 LYS A N 1
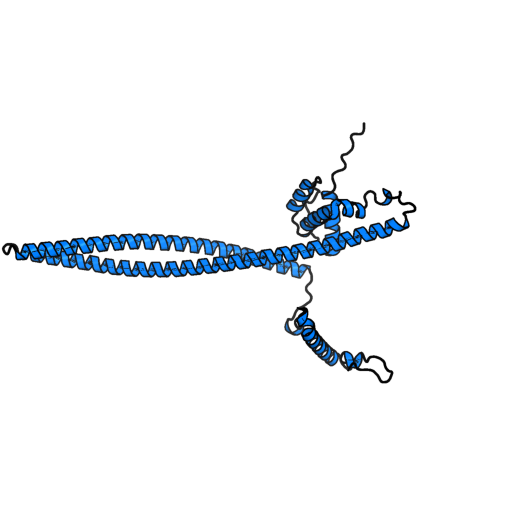ATOM 1964 C CA . LYS A 1 247 ? 22.863 12.372 -18.125 1.00 94.25 247 LYS A CA 1
ATOM 1965 C C . LYS A 1 247 ? 21.875 12.097 -19.257 1.00 94.25 247 LYS A C 1
ATOM 1967 O O . LYS A 1 247 ? 20.666 12.058 -19.025 1.00 94.25 247 LYS A O 1
ATOM 1972 N N . ILE A 1 248 ? 22.374 11.881 -20.474 1.00 95.25 248 ILE A N 1
ATOM 1973 C CA . ILE A 1 248 ? 21.554 11.531 -21.641 1.00 95.25 248 ILE A CA 1
ATOM 1974 C C . ILE A 1 248 ? 20.847 10.199 -21.396 1.00 95.25 248 ILE A C 1
ATOM 1976 O O . ILE A 1 248 ? 19.650 10.101 -21.655 1.00 95.25 248 ILE A O 1
ATOM 1980 N N . ILE A 1 249 ? 21.545 9.195 -20.860 1.00 95.56 249 ILE A N 1
ATOM 1981 C CA . ILE A 1 249 ? 20.962 7.883 -20.560 1.00 95.56 249 ILE A CA 1
ATOM 1982 C C . ILE A 1 249 ? 19.869 7.993 -19.493 1.00 95.56 249 ILE A C 1
ATOM 1984 O O . ILE A 1 249 ? 18.779 7.461 -19.698 1.00 95.56 249 ILE A O 1
ATOM 1988 N N . TYR A 1 250 ? 20.114 8.701 -18.386 1.00 93.38 250 TYR A N 1
ATOM 1989 C CA . TYR A 1 250 ? 19.108 8.864 -17.331 1.00 93.38 250 TYR A CA 1
ATOM 1990 C C . TYR A 1 250 ? 17.877 9.636 -17.817 1.00 93.38 250 TYR A C 1
ATOM 1992 O O . TYR A 1 250 ? 16.747 9.213 -17.577 1.00 93.38 250 TYR A O 1
ATOM 2000 N N . CYS A 1 251 ? 18.067 10.723 -18.567 1.00 94.75 251 CYS A N 1
ATOM 2001 C CA . CYS A 1 251 ? 16.951 11.454 -19.167 1.00 94.75 251 CYS A CA 1
ATOM 2002 C C . CYS A 1 251 ? 16.184 10.580 -20.180 1.00 94.75 251 CYS A C 1
ATOM 2004 O O . CYS A 1 251 ? 14.954 10.526 -20.145 1.00 94.75 251 CYS A O 1
ATOM 2006 N N . ALA A 1 252 ? 16.892 9.816 -21.020 1.00 95.75 252 ALA A N 1
ATOM 2007 C CA . ALA A 1 252 ? 16.282 8.889 -21.972 1.00 95.75 252 ALA A CA 1
ATOM 2008 C C . ALA A 1 252 ? 15.509 7.763 -21.276 1.00 95.75 252 ALA A C 1
ATOM 2010 O O . ALA A 1 252 ? 14.456 7.371 -21.768 1.00 95.75 252 ALA A O 1
ATOM 2011 N N . MET A 1 253 ? 15.984 7.270 -20.130 1.00 95.12 253 MET A N 1
ATOM 2012 C CA . MET A 1 253 ? 15.267 6.278 -19.330 1.00 95.12 253 MET A CA 1
ATOM 2013 C C . MET A 1 253 ? 13.932 6.835 -18.824 1.00 95.12 253 MET A C 1
ATOM 2015 O O . MET A 1 253 ? 12.919 6.155 -18.974 1.00 95.12 253 MET A O 1
ATOM 2019 N N . TYR A 1 254 ? 13.888 8.068 -18.303 1.00 93.19 254 TYR A N 1
ATOM 2020 C CA . TYR A 1 254 ? 12.626 8.680 -17.864 1.00 93.19 254 TYR A CA 1
ATOM 2021 C C . TYR A 1 254 ? 11.651 8.848 -19.033 1.00 93.19 254 TYR A C 1
ATOM 2023 O O . TYR A 1 254 ? 10.481 8.482 -18.925 1.00 93.19 254 TYR A O 1
ATOM 2031 N N . LEU A 1 255 ? 12.146 9.307 -20.185 1.00 93.69 255 LEU A N 1
ATOM 2032 C CA . LEU A 1 255 ? 11.353 9.410 -21.412 1.00 93.69 255 LEU A CA 1
ATOM 2033 C C . LEU A 1 255 ? 10.850 8.047 -21.904 1.00 93.69 255 LEU A C 1
ATOM 2035 O O . LEU A 1 255 ? 9.730 7.966 -22.402 1.00 93.69 255 LEU A O 1
ATOM 2039 N N . TYR A 1 256 ? 11.653 6.990 -21.760 1.00 93.44 256 TYR A N 1
ATOM 2040 C CA . TYR A 1 256 ? 11.317 5.632 -22.188 1.00 93.44 256 TYR A CA 1
ATOM 2041 C C . TYR A 1 256 ? 10.167 5.034 -21.375 1.00 93.44 256 TYR A C 1
ATOM 2043 O O . TYR A 1 256 ? 9.291 4.383 -21.946 1.00 93.44 256 TYR A O 1
ATOM 2051 N N . VAL A 1 257 ? 10.156 5.272 -20.058 1.00 90.00 257 VAL A N 1
ATOM 2052 C CA . VAL A 1 257 ? 9.083 4.813 -19.156 1.00 90.00 257 VAL A CA 1
ATOM 2053 C C . VAL A 1 257 ? 7.885 5.771 -19.101 1.00 90.00 257 VAL A C 1
ATOM 2055 O O . VAL A 1 257 ? 6.900 5.470 -18.434 1.00 90.00 257 VAL A O 1
ATOM 2058 N N . GLY A 1 258 ? 7.944 6.904 -19.811 1.00 89.50 258 GLY A N 1
ATOM 2059 C CA . GLY A 1 258 ? 6.860 7.890 -19.887 1.00 89.50 258 GLY A CA 1
ATOM 2060 C C . GLY A 1 258 ? 6.810 8.888 -18.724 1.00 89.50 258 GLY A C 1
ATOM 2061 O O . GLY A 1 258 ? 5.814 9.586 -18.556 1.00 89.50 258 GLY A O 1
ATOM 2062 N N . TYR A 1 259 ? 7.870 8.984 -17.921 1.00 90.69 259 TYR A N 1
ATOM 2063 C CA . TYR A 1 259 ? 7.984 9.901 -16.781 1.00 90.69 259 TYR A CA 1
ATOM 2064 C C . TYR A 1 259 ? 8.475 11.276 -17.264 1.00 90.69 259 TYR A C 1
ATOM 2066 O O . TYR A 1 259 ? 9.620 11.675 -17.054 1.00 90.69 259 TYR A O 1
ATOM 2074 N N . ILE A 1 260 ? 7.618 11.975 -18.017 1.00 91.12 260 ILE A N 1
ATOM 2075 C CA . ILE A 1 260 ? 7.968 13.216 -18.737 1.00 91.12 260 ILE A CA 1
ATOM 2076 C C . ILE A 1 260 ? 8.354 14.344 -17.770 1.00 91.12 260 ILE A C 1
ATOM 2078 O O . ILE A 1 260 ? 9.301 15.093 -18.028 1.00 91.12 260 ILE A O 1
ATOM 2082 N N . ASN A 1 261 ? 7.646 14.456 -16.645 1.00 90.12 261 ASN A N 1
ATOM 2083 C CA . ASN A 1 261 ? 7.906 15.491 -15.646 1.00 90.12 261 ASN A CA 1
ATOM 2084 C C . ASN A 1 261 ? 9.273 15.277 -14.991 1.00 90.12 261 ASN A C 1
ATOM 2086 O O . ASN A 1 261 ? 10.058 16.209 -14.856 1.00 90.12 261 ASN A O 1
ATOM 2090 N N . GLU A 1 262 ? 9.591 14.034 -14.647 1.00 92.12 262 GLU A N 1
ATOM 2091 C CA . GLU A 1 262 ? 10.864 13.624 -14.070 1.00 92.12 262 GLU A CA 1
ATOM 2092 C C . GLU A 1 262 ? 12.006 13.817 -15.072 1.00 92.12 262 GLU A C 1
ATOM 2094 O O . GLU A 1 262 ? 13.051 14.346 -14.700 1.00 92.12 262 GLU A O 1
ATOM 2099 N N . ALA A 1 263 ? 11.795 13.475 -16.349 1.00 92.75 263 ALA A N 1
ATOM 2100 C CA . ALA A 1 263 ? 12.760 13.735 -17.418 1.00 92.75 263 ALA A CA 1
ATOM 2101 C C . ALA A 1 263 ? 13.077 15.232 -17.550 1.00 92.75 263 ALA A C 1
ATOM 2103 O O . ALA A 1 263 ? 14.242 15.606 -17.701 1.00 92.75 263 ALA A O 1
ATOM 2104 N N . THR A 1 264 ? 12.046 16.079 -17.482 1.00 91.06 264 THR A N 1
ATOM 2105 C CA . THR A 1 264 ? 12.163 17.540 -17.598 1.00 91.06 264 THR A CA 1
ATOM 2106 C C . THR A 1 264 ? 12.871 18.131 -16.383 1.00 91.06 264 THR A C 1
ATOM 2108 O O . THR A 1 264 ? 13.895 18.790 -16.548 1.00 91.06 264 THR A O 1
ATOM 2111 N N . ASN A 1 265 ? 12.407 17.810 -15.172 1.00 92.06 265 ASN A N 1
ATOM 2112 C CA . ASN A 1 265 ? 13.025 18.254 -13.921 1.00 92.06 265 ASN A CA 1
ATOM 2113 C C . ASN A 1 265 ? 14.498 17.827 -13.844 1.00 92.06 265 ASN A C 1
ATOM 2115 O O . ASN A 1 265 ? 15.366 18.604 -13.445 1.00 92.06 265 ASN A O 1
ATOM 2119 N N . PHE A 1 266 ? 14.796 16.590 -14.258 1.00 93.31 266 PHE A N 1
ATOM 2120 C CA . PHE A 1 266 ? 16.165 16.098 -14.318 1.00 93.31 266 PHE A CA 1
ATOM 2121 C C . PHE A 1 266 ? 17.000 16.914 -15.308 1.00 93.31 266 PHE A C 1
ATOM 2123 O O . PHE A 1 266 ? 18.065 17.398 -14.935 1.00 93.31 266 PHE A O 1
ATOM 2130 N N . ALA A 1 267 ? 16.526 17.124 -16.536 1.00 92.81 267 ALA A N 1
ATOM 2131 C CA . ALA A 1 267 ? 17.266 17.883 -17.540 1.00 92.81 267 ALA A CA 1
ATOM 2132 C C . ALA A 1 267 ? 17.547 19.335 -17.118 1.00 92.81 267 ALA A C 1
ATOM 2134 O O . ALA A 1 267 ? 18.674 19.810 -17.271 1.00 92.81 267 ALA A O 1
ATOM 2135 N N . GLU A 1 268 ? 16.566 20.010 -16.519 1.00 91.25 268 GLU A N 1
ATOM 2136 C CA . GLU A 1 268 ? 16.724 21.361 -15.967 1.00 91.25 268 GLU A CA 1
ATOM 2137 C C . GLU A 1 268 ? 17.771 21.402 -14.847 1.00 91.25 268 GLU A C 1
ATOM 2139 O O . GLU A 1 268 ? 18.640 22.275 -14.846 1.00 91.25 268 GLU A O 1
ATOM 2144 N N . SER A 1 269 ? 17.775 20.405 -13.950 1.00 90.56 269 SER A N 1
ATOM 2145 C CA . SER A 1 269 ? 18.792 20.290 -12.890 1.00 90.56 269 SER A CA 1
ATOM 2146 C C . SER A 1 269 ? 20.221 20.134 -13.427 1.00 90.56 269 SER A C 1
ATOM 2148 O O . SER A 1 269 ? 21.184 20.441 -12.728 1.00 90.56 269 SER A O 1
ATOM 2150 N N . GLN A 1 270 ? 20.371 19.668 -14.670 1.00 89.75 270 GLN A N 1
ATOM 2151 C CA . GLN A 1 270 ? 21.661 19.460 -15.326 1.00 89.75 270 GLN A CA 1
ATOM 2152 C C . GLN A 1 270 ? 22.120 20.663 -16.168 1.00 89.75 270 GLN A C 1
ATOM 2154 O O . GLN A 1 270 ? 23.124 20.556 -16.873 1.00 89.75 270 GLN A O 1
ATOM 2159 N N . GLY A 1 271 ? 21.416 21.800 -16.097 1.00 83.19 271 GLY A N 1
ATOM 2160 C CA . GLY A 1 271 ? 21.704 22.996 -16.899 1.00 83.19 271 GLY A CA 1
ATOM 2161 C C . GLY A 1 271 ? 21.163 22.931 -18.332 1.00 83.19 271 GLY A C 1
ATOM 2162 O O . GLY A 1 271 ? 21.482 23.793 -19.154 1.00 83.19 271 GLY A O 1
ATOM 2163 N N . GLY A 1 272 ? 20.362 21.906 -18.629 1.00 84.75 272 GLY A N 1
ATOM 2164 C CA . GLY A 1 272 ? 19.573 21.782 -19.846 1.00 84.75 272 GLY A CA 1
ATOM 2165 C C . GLY A 1 272 ? 18.222 22.493 -19.720 1.00 84.75 272 GLY A C 1
ATOM 2166 O O . GLY A 1 272 ? 18.070 23.445 -18.956 1.00 84.75 272 GLY A O 1
ATOM 2167 N N . GLY A 1 273 ? 17.216 22.045 -20.470 1.00 81.94 273 GLY A N 1
ATOM 2168 C CA . GLY A 1 273 ? 15.872 22.613 -20.370 1.00 81.94 273 GLY A CA 1
ATOM 2169 C C . GLY A 1 273 ? 14.770 21.747 -20.968 1.00 81.94 273 GLY A C 1
ATOM 2170 O O . GLY A 1 273 ? 15.028 20.771 -21.675 1.00 81.94 273 GLY A O 1
ATOM 2171 N N . GLY A 1 274 ? 13.523 22.140 -20.697 1.00 68.38 274 GLY A N 1
ATOM 2172 C CA . GLY A 1 274 ? 12.336 21.498 -21.251 1.00 68.38 274 GLY A CA 1
ATOM 2173 C C . GLY A 1 274 ? 12.270 21.568 -22.781 1.00 68.38 274 GLY A C 1
ATOM 2174 O O . GLY A 1 274 ? 12.596 22.581 -23.410 1.00 68.38 274 GLY A O 1
ATOM 2175 N N . SER A 1 275 ? 11.817 20.473 -23.384 1.00 67.19 275 SER A N 1
ATOM 2176 C CA . SER A 1 275 ? 11.476 20.376 -24.804 1.00 67.19 275 SER A CA 1
ATOM 2177 C C . SER A 1 275 ? 9.977 20.099 -24.943 1.00 67.19 275 SER A C 1
ATOM 2179 O O . SER A 1 275 ? 9.357 19.610 -23.997 1.00 67.19 275 SER A O 1
ATOM 2181 N N . ASP A 1 276 ? 9.385 20.423 -26.096 1.00 69.81 276 ASP A N 1
ATOM 2182 C CA . ASP A 1 276 ? 7.966 20.159 -26.340 1.00 69.81 276 ASP A CA 1
ATOM 2183 C C . ASP A 1 276 ? 7.714 18.644 -26.317 1.00 69.81 276 ASP A C 1
ATOM 2185 O O . ASP A 1 276 ? 8.147 17.901 -27.197 1.00 69.81 276 ASP A O 1
ATOM 2189 N N . THR A 1 277 ? 7.101 18.189 -25.228 1.00 74.50 277 THR A N 1
ATOM 2190 C CA . THR A 1 277 ? 6.855 16.778 -24.892 1.00 74.50 277 THR A CA 1
ATOM 2191 C C . THR A 1 277 ? 5.374 16.538 -24.605 1.00 74.50 277 THR A C 1
ATOM 2193 O O . THR A 1 277 ? 5.008 15.542 -23.986 1.00 74.50 277 THR A O 1
ATOM 2196 N N . LYS A 1 278 ? 4.504 17.447 -25.064 1.00 72.06 278 LYS A N 1
ATOM 2197 C CA . LYS A 1 278 ? 3.073 17.463 -24.737 1.00 72.06 278 LYS A CA 1
ATOM 2198 C C . LYS A 1 278 ? 2.330 16.192 -25.174 1.00 72.06 278 LYS A C 1
ATOM 2200 O O . LYS A 1 278 ? 1.415 15.772 -24.476 1.00 72.06 278 LYS A O 1
ATOM 2205 N N . ASP A 1 279 ? 2.802 15.556 -26.247 1.00 78.19 279 ASP A N 1
ATOM 2206 C CA . ASP A 1 279 ? 2.290 14.289 -26.791 1.00 78.19 279 ASP A CA 1
ATOM 2207 C C . ASP A 1 279 ? 3.345 13.163 -26.730 1.00 78.19 279 ASP A C 1
ATOM 2209 O O . ASP A 1 279 ? 3.403 12.279 -27.588 1.00 78.19 279 ASP A O 1
ATOM 2213 N N . TRP A 1 280 ? 4.252 13.209 -25.746 1.00 87.44 280 TRP A N 1
ATOM 2214 C CA . TRP A 1 280 ? 5.343 12.241 -25.652 1.00 87.44 280 TRP A CA 1
ATOM 2215 C C . TRP A 1 280 ? 4.853 10.864 -25.187 1.00 87.44 280 TRP A C 1
ATOM 2217 O O . TRP A 1 280 ? 4.338 10.696 -24.085 1.00 87.44 280 TRP A O 1
ATOM 2227 N N . GLY A 1 281 ? 5.068 9.848 -26.017 1.00 85.88 281 GLY A N 1
ATOM 2228 C CA . GLY A 1 281 ? 4.723 8.462 -25.719 1.00 85.88 281 GLY A CA 1
ATOM 2229 C C . GLY A 1 281 ? 5.079 7.551 -26.885 1.00 85.88 281 GLY A C 1
ATOM 2230 O O . GLY A 1 281 ? 5.213 8.020 -28.017 1.00 85.88 281 GLY A O 1
ATOM 2231 N N . ARG A 1 282 ? 5.260 6.258 -26.606 1.00 86.44 282 ARG A N 1
ATOM 2232 C CA . ARG A 1 282 ? 5.587 5.254 -27.624 1.00 86.44 282 ARG A CA 1
ATOM 2233 C C . ARG A 1 282 ? 4.397 5.027 -28.554 1.00 86.44 282 ARG A C 1
ATOM 2235 O O . ARG A 1 282 ? 3.278 4.822 -28.080 1.00 86.44 282 ARG A O 1
ATOM 2242 N N . GLU A 1 283 ? 4.640 5.019 -29.859 1.00 87.38 283 GLU A N 1
ATOM 2243 C CA . GLU A 1 283 ? 3.588 4.711 -30.832 1.00 87.38 283 GLU A CA 1
ATOM 2244 C C . GLU A 1 283 ? 3.270 3.204 -30.823 1.00 87.38 283 GLU A C 1
ATOM 2246 O O . GLU A 1 283 ? 4.104 2.377 -30.447 1.00 87.38 283 GLU A O 1
ATOM 2251 N N . LYS A 1 284 ? 2.048 2.822 -31.219 1.00 77.94 284 LYS A N 1
ATOM 2252 C CA . LYS A 1 284 ? 1.588 1.420 -31.139 1.00 77.94 284 LYS A CA 1
ATOM 2253 C C . LYS A 1 284 ? 2.471 0.458 -31.938 1.00 77.94 284 LYS A C 1
ATOM 2255 O O . LYS A 1 284 ? 2.784 -0.624 -31.439 1.00 77.94 284 LYS A O 1
ATOM 2260 N N . ASP A 1 285 ? 2.907 0.897 -33.115 1.00 85.31 285 ASP A N 1
ATOM 2261 C CA . ASP A 1 285 ? 3.662 0.090 -34.076 1.00 85.31 285 ASP A CA 1
ATOM 2262 C C . ASP A 1 285 ? 5.175 0.391 -34.055 1.00 85.31 285 ASP A C 1
ATOM 2264 O O . ASP A 1 285 ? 5.934 -0.200 -34.818 1.00 85.31 285 ASP A O 1
ATOM 2268 N N . GLU A 1 286 ? 5.636 1.277 -33.162 1.00 86.62 286 GLU A N 1
ATOM 2269 C CA . GLU A 1 286 ? 7.053 1.639 -33.035 1.00 86.62 286 GLU A CA 1
ATOM 2270 C C . GLU A 1 286 ? 7.834 0.511 -32.349 1.00 86.62 286 GLU A C 1
ATOM 2272 O O . GLU A 1 286 ? 7.522 0.096 -31.220 1.00 86.62 286 GLU A O 1
ATOM 2277 N N . ASP A 1 287 ? 8.880 0.023 -33.019 1.00 90.50 287 ASP A N 1
ATOM 2278 C CA . ASP A 1 287 ? 9.795 -0.984 -32.482 1.00 90.50 287 ASP A CA 1
ATOM 2279 C C . ASP A 1 287 ? 10.518 -0.465 -31.222 1.00 90.50 287 ASP A C 1
ATOM 2281 O O . ASP A 1 287 ? 10.710 0.731 -31.023 1.00 90.50 287 ASP A O 1
ATOM 2285 N N . GLU A 1 288 ? 10.918 -1.365 -30.321 1.00 86.88 288 GLU A N 1
ATOM 2286 C CA . GLU A 1 288 ? 11.603 -1.012 -29.076 1.00 86.88 288 GLU A CA 1
ATOM 2287 C C . GLU A 1 288 ? 12.924 -0.291 -29.353 1.00 86.88 288 GLU A C 1
ATOM 2289 O O . GLU A 1 288 ? 13.245 0.682 -28.673 1.00 86.88 288 GLU A O 1
ATOM 2294 N N . ILE A 1 289 ? 13.664 -0.719 -30.378 1.00 91.19 289 ILE A N 1
ATOM 2295 C CA . ILE A 1 289 ? 14.920 -0.076 -30.771 1.00 91.19 289 ILE A CA 1
ATOM 2296 C C . ILE A 1 289 ? 14.663 1.342 -31.290 1.00 91.19 289 ILE A C 1
ATOM 2298 O O . ILE A 1 289 ? 15.396 2.270 -30.941 1.00 91.19 289 ILE A O 1
ATOM 2302 N N . GLU A 1 290 ? 13.631 1.523 -32.112 1.00 91.31 290 GLU A N 1
ATOM 2303 C CA . GLU A 1 290 ? 13.259 2.832 -32.649 1.00 91.31 290 GLU A CA 1
ATOM 2304 C C . GLU A 1 290 ? 12.783 3.778 -31.543 1.00 91.31 290 GLU A C 1
ATOM 2306 O O . GLU A 1 290 ? 13.262 4.912 -31.459 1.00 91.31 290 GLU A O 1
ATOM 2311 N N . TRP A 1 291 ? 11.987 3.259 -30.607 1.00 94.19 291 TRP A N 1
ATOM 2312 C CA . TRP A 1 291 ? 11.567 3.992 -29.420 1.00 94.19 291 TRP A CA 1
ATOM 2313 C C . TRP A 1 291 ? 12.760 4.450 -28.575 1.00 94.19 291 TRP A C 1
ATOM 2315 O O . TRP A 1 291 ? 12.881 5.634 -28.260 1.00 94.19 291 TRP A O 1
ATOM 2325 N N . ILE A 1 292 ? 13.713 3.556 -28.285 1.00 95.38 292 ILE A N 1
ATOM 2326 C CA . ILE A 1 292 ? 14.946 3.908 -27.560 1.00 95.38 292 ILE A CA 1
ATOM 2327 C C . ILE A 1 292 ? 15.723 5.003 -28.300 1.00 95.38 292 ILE A C 1
ATOM 2329 O O . ILE A 1 292 ? 16.201 5.954 -27.678 1.00 95.38 292 ILE A O 1
ATOM 2333 N N . ARG A 1 293 ? 15.844 4.908 -29.629 1.00 94.50 293 ARG A N 1
ATOM 2334 C CA . ARG A 1 293 ? 16.530 5.926 -30.441 1.00 94.50 293 ARG A CA 1
ATOM 2335 C C . ARG A 1 293 ? 15.821 7.278 -30.376 1.00 94.50 293 ARG A C 1
ATOM 2337 O O . ARG A 1 293 ? 16.503 8.305 -30.314 1.00 94.50 293 ARG A O 1
ATOM 2344 N N . ARG A 1 294 ? 14.485 7.298 -30.362 1.00 94.75 294 ARG A N 1
ATOM 2345 C CA . ARG A 1 294 ? 13.686 8.520 -30.202 1.00 94.75 294 ARG A CA 1
ATOM 2346 C C . ARG A 1 294 ? 13.876 9.130 -28.812 1.00 94.75 294 ARG A C 1
ATOM 2348 O O . ARG A 1 294 ? 14.162 10.326 -28.727 1.00 94.75 294 ARG A O 1
ATOM 2355 N N . CYS A 1 295 ? 13.853 8.315 -27.753 1.00 95.38 295 CYS A N 1
ATOM 2356 C CA . CYS A 1 295 ? 14.182 8.741 -26.387 1.00 95.38 295 CYS A CA 1
ATOM 2357 C C . CYS A 1 295 ? 15.589 9.334 -26.287 1.00 95.38 295 CYS A C 1
ATOM 2359 O O . CYS A 1 295 ? 15.743 10.422 -25.743 1.00 95.38 295 CYS A O 1
ATOM 2361 N N . LEU A 1 296 ? 16.602 8.674 -26.856 1.00 96.00 296 LEU A N 1
ATOM 2362 C CA . LEU A 1 296 ? 17.982 9.170 -26.866 1.00 96.00 296 LEU A CA 1
ATOM 2363 C C . LEU A 1 296 ? 18.099 10.517 -27.578 1.00 96.00 296 LEU A C 1
ATOM 2365 O O . LEU A 1 296 ? 18.698 11.445 -27.045 1.00 96.00 296 LEU A O 1
ATOM 2369 N N . ARG A 1 297 ? 17.492 10.653 -28.763 1.00 93.38 297 ARG A N 1
ATOM 2370 C CA . ARG A 1 297 ? 17.532 11.905 -29.532 1.00 93.38 297 ARG A CA 1
ATOM 2371 C C . ARG A 1 297 ? 16.905 13.058 -28.752 1.00 93.38 297 ARG A C 1
ATOM 2373 O O . ARG A 1 297 ? 17.442 14.163 -28.763 1.00 93.38 297 ARG A O 1
ATOM 2380 N N . GLN A 1 298 ? 15.786 12.807 -28.082 1.00 94.12 298 GLN A N 1
ATOM 2381 C CA . GLN A 1 298 ? 15.109 13.817 -27.280 1.00 94.12 298 GLN A CA 1
ATOM 2382 C C . GLN A 1 298 ? 15.889 14.156 -26.007 1.00 94.12 298 GLN A C 1
ATOM 2384 O O . GLN A 1 298 ? 16.104 15.333 -25.725 1.00 94.12 298 GLN A O 1
ATOM 2389 N N . ALA A 1 299 ? 16.398 13.149 -25.300 1.00 94.88 299 ALA A N 1
ATOM 2390 C CA . ALA A 1 299 ? 17.227 13.329 -24.115 1.00 94.88 299 ALA A CA 1
ATOM 2391 C C . ALA A 1 299 ? 18.479 14.163 -24.407 1.00 94.88 299 ALA A C 1
ATOM 2393 O O . ALA A 1 299 ? 18.776 15.098 -23.671 1.00 94.88 299 ALA A O 1
ATOM 2394 N N . THR A 1 300 ? 19.174 13.910 -25.522 1.00 93.31 300 THR A N 1
ATOM 2395 C CA . THR A 1 300 ? 20.321 14.732 -25.941 1.00 93.31 300 THR A CA 1
ATOM 2396 C C . THR A 1 300 ? 19.942 16.203 -26.113 1.00 93.31 300 THR A C 1
ATOM 2398 O O . THR A 1 300 ? 20.700 17.080 -25.708 1.00 93.31 300 THR A O 1
ATOM 2401 N N . ARG A 1 301 ? 18.757 16.501 -26.663 1.00 91.06 301 ARG A N 1
ATOM 2402 C CA . ARG A 1 301 ? 18.276 17.887 -26.823 1.00 91.06 301 ARG A CA 1
ATOM 2403 C C . ARG A 1 301 ? 17.921 18.536 -25.489 1.00 91.06 301 ARG A C 1
ATOM 2405 O O . ARG A 1 301 ? 18.135 19.733 -25.346 1.00 91.06 301 ARG A O 1
ATOM 2412 N N . MET A 1 302 ? 17.374 17.762 -24.554 1.00 92.56 302 MET A N 1
ATOM 2413 C CA . MET A 1 302 ? 16.976 18.246 -23.231 1.00 92.56 302 MET A CA 1
ATOM 2414 C C . MET A 1 302 ? 18.182 18.485 -22.317 1.00 92.56 302 MET A C 1
ATOM 2416 O O . MET A 1 302 ? 18.201 19.477 -21.599 1.00 92.56 302 MET A O 1
ATOM 2420 N N . ILE A 1 303 ? 19.193 17.610 -22.358 1.00 92.56 303 ILE A N 1
ATOM 2421 C CA . ILE A 1 303 ? 20.395 17.692 -21.511 1.00 92.56 303 ILE A CA 1
ATOM 2422 C C . ILE A 1 303 ? 21.364 18.776 -21.973 1.00 92.56 303 ILE A C 1
ATOM 2424 O O . ILE A 1 303 ? 22.039 19.391 -21.147 1.00 92.56 303 ILE A O 1
ATOM 2428 N N . LYS A 1 304 ? 21.457 19.018 -23.283 1.00 85.88 304 LYS A N 1
ATOM 2429 C CA . LYS A 1 304 ? 22.353 20.047 -23.803 1.00 85.88 304 LYS A CA 1
ATOM 2430 C C . LYS A 1 304 ? 21.961 21.430 -23.272 1.00 85.88 304 LYS A C 1
ATOM 2432 O O . LYS A 1 304 ? 20.806 21.834 -23.439 1.00 85.88 304 LYS A O 1
ATOM 2437 N N . PRO A 1 305 ? 22.918 22.210 -22.742 1.00 74.00 305 PRO A N 1
ATOM 2438 C CA . PRO A 1 305 ? 22.695 23.622 -22.484 1.00 74.00 305 PRO A CA 1
ATOM 2439 C C . PRO A 1 305 ? 22.254 24.301 -23.779 1.00 74.00 305 PRO A C 1
ATOM 2441 O O . PRO A 1 305 ? 22.858 24.099 -24.840 1.00 74.00 305 PRO A O 1
ATOM 2444 N N . ARG A 1 306 ? 21.207 25.128 -23.722 1.00 64.31 306 ARG A N 1
ATOM 2445 C CA . ARG A 1 306 ? 20.866 25.981 -24.864 1.00 64.31 306 ARG A CA 1
ATOM 2446 C C . ARG A 1 306 ? 22.073 26.877 -25.138 1.00 64.31 306 ARG A C 1
ATOM 2448 O O . ARG A 1 306 ? 22.383 27.730 -24.311 1.00 64.31 306 ARG A O 1
ATOM 2455 N N . LYS A 1 307 ? 22.736 26.709 -26.294 1.00 58.78 307 LYS A N 1
ATOM 2456 C CA . LYS A 1 307 ? 23.659 27.727 -26.822 1.00 58.78 307 LYS A CA 1
ATOM 2457 C C . LYS A 1 307 ? 22.839 29.018 -26.855 1.00 58.78 307 LYS A C 1
ATOM 2459 O O . LYS A 1 307 ? 21.894 29.125 -27.640 1.00 58.78 307 LYS A O 1
ATOM 2464 N N . GLY A 1 308 ? 23.106 29.939 -25.927 1.00 47.69 308 GLY A N 1
ATOM 2465 C CA . GLY A 1 308 ? 22.449 31.236 -25.927 1.00 47.69 308 GLY A CA 1
ATOM 2466 C C . GLY A 1 308 ? 22.631 31.821 -27.318 1.00 47.69 308 GLY A C 1
ATOM 2467 O O . GLY A 1 308 ? 23.740 31.766 -27.853 1.00 47.69 308 GLY A O 1
ATOM 2468 N N . LYS A 1 309 ? 21.558 32.323 -27.940 1.00 41.97 309 LYS A N 1
ATOM 2469 C CA . LYS A 1 309 ? 21.727 33.221 -29.083 1.00 41.97 309 LYS A CA 1
ATOM 2470 C C . LYS A 1 309 ? 22.662 34.314 -28.585 1.00 41.97 309 LYS A C 1
ATOM 2472 O O . LYS A 1 309 ? 22.255 35.111 -27.742 1.00 41.97 309 LYS A O 1
ATOM 2477 N N . GLY A 1 310 ? 23.919 34.276 -29.021 1.00 37.38 310 GLY A N 1
ATOM 2478 C CA . GLY A 1 310 ? 24.862 35.335 -28.729 1.00 37.38 310 GLY A CA 1
ATOM 2479 C C . GLY A 1 310 ? 24.187 36.635 -29.129 1.00 37.38 310 GLY A C 1
ATOM 2480 O O . GLY A 1 310 ? 23.657 36.742 -30.237 1.00 37.38 310 GLY A O 1
ATOM 2481 N N . LEU A 1 311 ? 24.138 37.589 -28.204 1.00 46.31 311 LEU A N 1
ATOM 2482 C CA . LEU A 1 311 ? 23.944 38.979 -28.575 1.00 46.31 311 LEU A CA 1
ATOM 2483 C C . LEU A 1 311 ? 25.057 39.284 -29.576 1.00 46.31 311 LEU A C 1
ATOM 2485 O O . LEU A 1 311 ? 26.219 39.392 -29.191 1.00 46.31 311 LEU A O 1
ATOM 2489 N N . SER A 1 312 ? 24.699 39.331 -30.859 1.00 38.31 312 SER A N 1
ATOM 2490 C CA . SER A 1 312 ? 25.515 39.973 -31.879 1.00 38.31 312 SER A CA 1
ATOM 2491 C C . SER A 1 312 ? 25.781 41.383 -31.363 1.00 38.31 312 SER A C 1
ATOM 2493 O O . SER A 1 312 ? 24.857 42.188 -31.250 1.00 38.31 312 SER A O 1
ATOM 2495 N N . ARG A 1 313 ? 27.022 41.621 -30.950 1.00 39.25 313 ARG A N 1
ATOM 2496 C CA . ARG A 1 313 ? 27.594 42.956 -30.826 1.00 39.25 313 ARG A CA 1
ATOM 2497 C C . ARG A 1 313 ? 28.273 43.300 -32.136 1.00 39.25 313 ARG A C 1
ATOM 2499 O O . ARG A 1 313 ? 28.835 42.362 -32.742 1.00 39.25 313 ARG A O 1
#

Sequence (313 aa):
MVPITKDGRLSAKDMFGGNDMNQARTRMRELHSRLAEVNEKYGLERGDDIIITGAKHKSTETYRRELADECRTLSNEVGMKKTLLSGLNRSITKAETKIKALQTMVSNLEKAEADKQATIAELEDYMKNHLGDAVEIKAKITATRKELWDVRDKLNDKKMKLEQAKLQLDELQKNTSHIEARNREIKADFEKTAVSYQQQIINKIWAQAGMKALAEIADIYPRMTSIHDSSLFDDSFAMDFINYGDKIIYCAMYLYVGYINEATNFAESQGGGGSDTKDWGREKDEDEIEWIRRCLRQATRMIKPRKGKGLSR

Foldseek 3Di:
DFDADPVRHGDPCVQQQDDDPVRSVVNVVVVLVVVQVVCVVVVDHRDDDCVVVVDDDDDPLRVVVVVVVVVVVVVVVVVVVVVVLVVLVVVLVVLVVLLVVLVVLLVVLVVVLVVLVVVLVVLVVVCVVDVPCNVVSVVVSVVSVVVSVVSVVVNVVSVVVNVVSVVVSVVSVVVSVVVVVVVVVVVVVVVVVVVVVLVVLLVLLLVLLVVQLVVLCVVQVVVDPDPVVCCSCPVPSNVLCVVQVVQLSVLLSCLLVPVQVCSQVSLVVLQFHDDPCVPRDDDPPQDSSNSSVVSSVVSSNRNDHPPPPPPPD